Protein AF-A0A7U9SIG5-F1 (afdb_monomer)

Sequence (250 aa):
MNNNRCFRILFFLGILSILLNGCALDKNEKEIYCEDVVGKIAYEEDNIVYIEEVDGYHPYIVLTDQYDGKTLLLRKNILSERRRMNSYSAYYEGCEMDSFLNGDFFECLPEDTQSLIKNTKIQILAEECLQRVDTKVIEIERKVFLLSYRELAFDDNGITGLEGEPLDFFQAPKNRLAIGDLDGKETSWWLRSANSCYASCVCAISYDGSVGSTNSFDFNGVRPAFCVDSMLPIKESIIDGKRVNILTEM

Nearest PDB structures (foldseek):
  6xfq-assembly1_B  TM=7.653E-01  e=1.648E+00  Deinagkistrodon acutus
  3cii-assembly1_G  TM=4.340E-01  e=9.666E-01  Homo sapiens
  4dn8-assembly1_A  TM=3.704E-01  e=2.648E+00  Sus scrofa
  7yw1-assembly1_A  TM=1.360E-01  e=8.165E+00  Trametes pubescens

Foldseek 3Di:
DDDDDDDDDDDDDDDDDDDDDPPPPPPPPPPPQQVFFLQVLQPPPPSWAWFQFLVGTFIWGFQHCVQVNWTKTKGQAFEQDWDFQADWFLQRPPGPVQCCFQPVRLVRGPPQRNVFFDWHKWWAPDLVLALPLAQDIDIDIGRKFFAAPQCLVDDDPSFKHPIDHHTPQNVPLVSLFHAHPPPRAGFKEFGSIAGRNHGAWGWIAHSVSDIDIDGSRDIGTYMMMTTGHRSFHWDWDADPNDTHTYTDHD

Structure (mmCIF, N/CA/C/O backbone):
data_AF-A0A7U9SIG5-F1
#
_entry.id   AF-A0A7U9SIG5-F1
#
loop_
_atom_site.group_PDB
_atom_site.id
_atom_site.type_symbol
_atom_site.label_atom_id
_atom_site.label_alt_id
_atom_site.label_comp_id
_atom_site.label_asym_id
_atom_site.label_entity_id
_atom_site.label_seq_id
_atom_site.pdbx_PDB_ins_code
_atom_site.Cartn_x
_atom_site.Cartn_y
_atom_site.Cartn_z
_atom_site.occupancy
_atom_site.B_iso_or_equiv
_atom_site.auth_seq_id
_atom_site.auth_comp_id
_atom_site.auth_asym_id
_atom_site.auth_atom_id
_atom_site.pdbx_PDB_model_num
ATOM 1 N N . MET A 1 1 ? 52.841 14.986 76.942 1.00 35.03 1 MET A N 1
ATOM 2 C CA . MET A 1 1 ? 53.425 15.041 75.587 1.00 35.03 1 MET A CA 1
ATOM 3 C C . MET A 1 1 ? 52.402 14.508 74.607 1.00 35.03 1 MET A C 1
ATOM 5 O O . MET A 1 1 ? 51.984 13.378 74.791 1.00 35.03 1 MET A O 1
ATOM 9 N N . ASN A 1 2 ? 52.059 15.344 73.621 1.00 33.44 2 ASN A N 1
ATOM 10 C CA . ASN A 1 2 ? 51.320 15.077 72.381 1.00 33.44 2 ASN A CA 1
ATOM 11 C C . ASN A 1 2 ? 49.901 14.492 72.481 1.00 33.44 2 ASN A C 1
ATOM 13 O O . ASN A 1 2 ? 49.680 13.471 73.104 1.00 33.44 2 ASN A O 1
ATOM 17 N N . ASN A 1 3 ? 48.900 14.999 71.773 1.00 36.28 3 ASN A N 1
ATOM 18 C CA . ASN A 1 3 ? 48.703 16.256 71.055 1.00 36.28 3 ASN A CA 1
ATOM 19 C C . ASN A 1 3 ? 47.216 16.243 70.661 1.00 36.28 3 ASN A C 1
ATOM 21 O O . ASN A 1 3 ? 46.744 15.223 70.177 1.00 36.28 3 ASN A O 1
ATOM 25 N N . ASN A 1 4 ? 46.534 17.372 70.862 1.00 35.75 4 ASN A N 1
ATOM 26 C CA . ASN A 1 4 ? 45.674 18.065 69.892 1.00 35.75 4 ASN A CA 1
ATOM 27 C C . ASN A 1 4 ? 44.743 17.178 69.029 1.00 35.75 4 ASN A C 1
ATOM 29 O O . ASN A 1 4 ? 45.204 16.382 68.224 1.00 35.75 4 ASN A O 1
ATOM 33 N N . ARG A 1 5 ? 43.426 17.382 68.987 1.00 38.75 5 ARG A N 1
ATOM 34 C CA . ARG A 1 5 ? 42.695 18.648 68.774 1.00 38.75 5 ARG A CA 1
ATOM 35 C C . ARG A 1 5 ? 41.257 18.444 69.296 1.00 38.75 5 ARG A C 1
ATOM 37 O O . ARG A 1 5 ? 40.692 17.378 69.099 1.00 38.75 5 ARG A O 1
ATOM 44 N N . CYS A 1 6 ? 40.689 19.347 70.103 1.00 35.84 6 CYS A N 1
ATOM 45 C CA . CYS A 1 6 ? 39.987 20.565 69.649 1.00 35.84 6 CYS A CA 1
ATOM 46 C C . CYS A 1 6 ? 39.055 20.244 68.465 1.00 35.84 6 CYS A C 1
ATOM 48 O O . CYS A 1 6 ? 39.540 19.852 67.417 1.00 35.84 6 CYS A O 1
ATOM 50 N N . PHE A 1 7 ? 37.736 20.3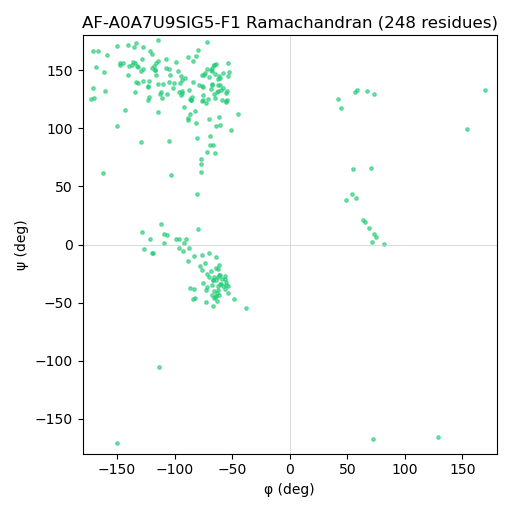97 68.508 1.00 36.41 7 PHE A N 1
ATOM 51 C CA . PHE A 1 7 ? 36.891 21.414 69.137 1.00 36.41 7 PHE A CA 1
ATOM 52 C C . PHE A 1 7 ? 35.452 20.829 69.015 1.00 36.41 7 PHE A C 1
ATOM 54 O O . PHE A 1 7 ? 35.127 20.294 67.962 1.00 36.41 7 PHE A O 1
ATOM 61 N N . ARG A 1 8 ? 34.670 20.688 70.103 1.00 33.22 8 ARG A N 1
ATOM 62 C CA . ARG A 1 8 ? 33.634 21.656 70.558 1.00 33.22 8 ARG A CA 1
ATOM 63 C C . ARG A 1 8 ? 32.451 21.750 69.570 1.00 33.22 8 ARG A C 1
ATOM 65 O O . ARG A 1 8 ? 32.690 21.939 68.394 1.00 33.22 8 ARG A O 1
ATOM 72 N N . ILE A 1 9 ? 31.167 21.694 69.925 1.00 37.81 9 ILE A N 1
ATOM 73 C CA . ILE A 1 9 ? 30.380 22.125 71.103 1.00 37.81 9 ILE A CA 1
ATOM 74 C C . ILE A 1 9 ? 28.967 21.526 70.829 1.00 37.81 9 ILE A C 1
ATOM 76 O O . ILE A 1 9 ? 28.538 21.556 69.681 1.00 37.81 9 ILE A O 1
ATOM 80 N N . LEU A 1 10 ? 28.361 20.727 71.728 1.00 37.12 10 LEU A N 1
ATOM 81 C CA . LEU A 1 10 ? 27.316 21.126 72.708 1.00 37.12 10 LEU A CA 1
ATOM 82 C C . LEU A 1 10 ? 26.088 21.777 71.996 1.00 37.12 10 LEU A C 1
ATOM 84 O O . LEU A 1 10 ? 26.269 22.684 71.207 1.00 37.12 10 LEU A O 1
ATOM 88 N N . PHE A 1 11 ? 24.812 21.448 72.207 1.00 32.66 11 PHE A N 1
ATOM 89 C CA . PHE A 1 11 ? 24.129 20.941 73.388 1.00 32.66 11 PHE A CA 1
ATOM 90 C C . PHE A 1 11 ? 22.687 20.515 73.043 1.00 32.66 11 PHE A C 1
ATOM 92 O O . PHE A 1 11 ? 22.139 20.846 71.998 1.00 32.66 11 PHE A O 1
ATOM 99 N N . PHE A 1 12 ? 22.121 19.790 73.997 1.00 34.50 12 PHE A N 1
ATOM 100 C CA . PHE A 1 12 ? 20.814 19.156 74.117 1.00 34.50 12 PHE A CA 1
ATOM 101 C C . PHE A 1 12 ? 19.532 20.008 73.914 1.00 34.50 12 PHE A C 1
ATOM 103 O O . PHE A 1 12 ? 19.486 21.173 74.288 1.00 34.50 12 PHE A O 1
ATOM 110 N N . LEU A 1 13 ? 18.467 19.266 73.550 1.00 38.12 13 LEU A N 1
ATOM 111 C CA . LEU A 1 13 ? 17.055 19.312 74.004 1.00 38.12 13 LEU A CA 1
ATOM 112 C C . LEU A 1 13 ? 16.118 20.452 73.577 1.00 38.12 13 LEU A C 1
ATOM 114 O O . LEU A 1 13 ? 16.330 21.615 73.891 1.00 38.12 13 LEU A O 1
ATOM 118 N N . GLY A 1 14 ? 14.946 20.047 73.068 1.00 35.16 14 GLY A N 1
ATOM 119 C CA . GLY A 1 14 ? 13.710 20.822 73.201 1.00 35.16 14 GLY A CA 1
ATOM 120 C C . GLY A 1 14 ? 12.691 20.554 72.099 1.00 35.16 14 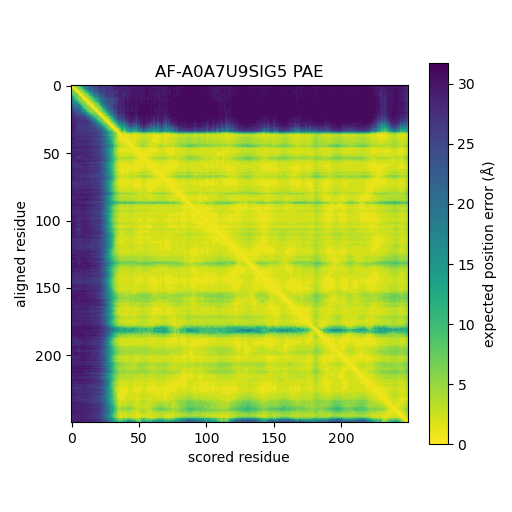GLY A C 1
ATOM 121 O O . GLY A 1 14 ? 12.796 21.102 71.012 1.00 35.16 14 GLY A O 1
ATOM 122 N N . ILE A 1 15 ? 11.697 19.719 72.390 1.00 46.28 15 ILE A N 1
ATOM 123 C CA . ILE A 1 15 ? 10.518 19.453 71.555 1.00 46.28 15 ILE A CA 1
ATOM 124 C C . ILE A 1 15 ? 9.728 20.752 71.331 1.00 46.28 15 ILE A C 1
ATOM 126 O O . ILE A 1 15 ? 9.386 21.418 72.306 1.00 46.28 15 ILE A O 1
ATOM 130 N N . LEU A 1 16 ? 9.338 21.050 70.087 1.00 35.62 16 LEU A N 1
ATOM 131 C CA . LEU A 1 16 ? 8.118 21.817 69.819 1.00 35.62 16 LEU A CA 1
ATOM 132 C C . LEU A 1 16 ? 7.506 21.409 68.471 1.00 35.62 16 LEU A C 1
ATOM 134 O O . LEU A 1 16 ? 7.966 21.784 67.398 1.00 35.62 16 LEU A O 1
ATOM 138 N N . SER A 1 17 ? 6.463 20.594 68.549 1.00 47.34 17 SER A N 1
ATOM 139 C CA . SER A 1 17 ? 5.577 20.222 67.453 1.00 47.34 17 SER A CA 1
ATOM 140 C C . SER A 1 17 ? 4.513 21.298 67.247 1.00 47.34 17 SER A C 1
ATOM 142 O O . SER A 1 17 ? 3.664 21.441 68.123 1.00 47.34 17 SER A O 1
ATOM 144 N N . ILE A 1 18 ? 4.501 21.988 66.100 1.00 45.12 18 ILE A N 1
ATOM 145 C CA . ILE A 1 18 ? 3.298 22.645 65.557 1.00 45.12 18 ILE A CA 1
ATOM 146 C C . ILE A 1 18 ? 3.312 22.510 64.025 1.00 45.12 18 ILE A C 1
ATOM 148 O O . ILE A 1 18 ? 4.204 23.004 63.342 1.00 45.12 18 ILE A O 1
ATOM 152 N N . LEU A 1 19 ? 2.312 21.784 63.522 1.00 41.88 19 LEU A N 1
ATOM 153 C CA . LEU A 1 19 ? 1.915 21.653 62.120 1.00 41.88 19 LEU A CA 1
ATOM 154 C C . LEU A 1 19 ? 1.499 23.017 61.547 1.00 41.88 19 LEU A C 1
ATOM 156 O O . LEU A 1 19 ? 0.840 23.768 62.260 1.00 41.88 19 LEU A O 1
ATOM 160 N N . LEU A 1 20 ? 1.781 23.284 60.264 1.00 37.59 20 LEU A N 1
ATOM 161 C CA . LEU A 1 20 ? 0.777 23.653 59.246 1.00 37.59 20 LEU A CA 1
ATOM 162 C C . LEU A 1 20 ? 1.422 24.153 57.939 1.00 37.59 20 LEU A C 1
ATOM 164 O O . LEU A 1 20 ? 2.261 25.048 57.930 1.00 37.59 20 LEU A O 1
ATOM 168 N N . ASN A 1 21 ? 0.900 23.596 56.843 1.00 41.53 21 ASN A N 1
ATOM 169 C CA . ASN A 1 21 ? 0.873 24.121 55.477 1.00 41.53 21 ASN A CA 1
ATOM 170 C C . ASN A 1 21 ? 2.187 24.174 54.693 1.00 41.53 21 ASN A C 1
ATOM 172 O O . ASN A 1 21 ? 2.622 25.220 54.217 1.00 41.53 21 ASN A O 1
ATOM 176 N N . GLY A 1 22 ? 2.720 22.987 54.400 1.00 37.12 22 GLY A N 1
ATOM 177 C CA . GLY A 1 22 ? 3.345 22.778 53.101 1.00 37.12 22 GLY A CA 1
ATOM 178 C C . GLY A 1 22 ? 2.261 22.781 52.023 1.00 37.12 22 GLY A C 1
ATOM 179 O O . GLY A 1 22 ? 1.671 21.741 51.747 1.00 37.12 22 GLY A O 1
ATOM 180 N N . CYS A 1 23 ? 1.997 23.938 51.411 1.00 38.56 23 CYS A N 1
ATOM 181 C CA . CYS A 1 23 ? 1.457 23.978 50.054 1.00 38.56 23 CYS A CA 1
ATOM 182 C C . CYS A 1 23 ? 2.532 23.402 49.125 1.00 38.56 23 CYS A C 1
ATOM 184 O O . CYS A 1 23 ? 3.294 24.137 48.499 1.00 38.56 23 CYS A O 1
ATOM 186 N N . ALA A 1 24 ? 2.640 22.076 49.088 1.00 39.50 24 ALA A N 1
ATOM 187 C CA . ALA A 1 24 ? 3.268 21.404 47.973 1.00 39.50 24 ALA A CA 1
ATOM 188 C C . ALA A 1 24 ? 2.307 21.580 46.798 1.00 39.50 24 ALA A C 1
ATOM 190 O O . ALA A 1 24 ? 1.204 21.038 46.798 1.00 39.50 24 ALA A O 1
ATOM 191 N N . LEU A 1 25 ? 2.702 22.429 45.852 1.00 38.66 25 LEU A N 1
ATOM 192 C CA . LEU A 1 25 ? 2.152 22.456 44.506 1.00 38.66 25 LEU A CA 1
ATOM 193 C C . LEU A 1 25 ? 2.215 21.030 43.958 1.00 38.66 25 LEU A C 1
ATOM 195 O O . LEU A 1 25 ? 3.270 20.582 43.514 1.00 38.66 25 LEU A O 1
ATOM 199 N N . ASP A 1 26 ? 1.091 20.324 44.023 1.00 40.47 26 ASP A N 1
ATOM 200 C CA . ASP A 1 26 ? 0.889 19.072 43.314 1.00 40.47 26 ASP A CA 1
ATOM 201 C C . ASP A 1 26 ? 0.740 19.416 41.829 1.00 40.47 26 ASP A C 1
ATOM 203 O O . ASP A 1 26 ? -0.357 19.555 41.292 1.00 40.47 26 ASP A O 1
ATOM 207 N N . LYS A 1 27 ? 1.875 19.648 41.164 1.00 43.16 27 LYS A N 1
ATOM 208 C CA . LYS A 1 27 ? 1.958 19.545 39.709 1.00 43.16 27 LYS A CA 1
ATOM 209 C C . LYS A 1 27 ? 2.009 18.062 39.356 1.00 43.16 27 LYS A C 1
ATOM 211 O O . LYS A 1 27 ? 3.026 17.556 38.897 1.00 43.16 27 LYS A O 1
ATOM 216 N N . ASN A 1 28 ? 0.894 17.377 39.577 1.00 38.94 28 ASN A N 1
ATOM 217 C CA . ASN A 1 28 ? 0.570 16.168 38.839 1.00 38.94 28 ASN A CA 1
ATOM 218 C C . ASN A 1 28 ? 0.072 16.608 37.454 1.00 38.94 28 ASN A C 1
ATOM 220 O O . ASN A 1 28 ? -1.118 16.546 37.151 1.00 38.94 28 ASN A O 1
ATOM 224 N N . GLU A 1 29 ? 0.992 17.063 36.600 1.00 45.22 29 GLU A N 1
ATOM 225 C CA . GLU A 1 29 ? 0.826 16.811 35.169 1.00 45.22 29 GLU A CA 1
ATOM 226 C C . GLU A 1 29 ? 0.980 15.298 35.017 1.00 45.22 29 GLU A C 1
ATOM 228 O O . GLU A 1 29 ? 2.074 14.775 34.826 1.00 45.22 29 GLU A O 1
ATOM 233 N N . LYS A 1 30 ? -0.123 14.566 35.210 1.00 40.91 30 LYS A N 1
ATOM 234 C CA . LYS A 1 30 ? -0.221 13.226 34.649 1.00 40.91 30 LYS A CA 1
ATOM 235 C C . LYS A 1 30 ? -0.091 13.429 33.147 1.00 40.91 30 LYS A C 1
ATOM 237 O O . LYS A 1 30 ? -1.044 13.889 32.523 1.00 40.91 30 LYS A O 1
ATOM 242 N N . GLU A 1 31 ? 1.079 13.124 32.591 1.00 45.78 31 GLU A N 1
ATOM 243 C CA . GLU A 1 31 ? 1.172 12.735 31.189 1.00 45.78 31 GLU A CA 1
ATOM 244 C C . GLU A 1 31 ? 0.036 11.737 30.963 1.00 45.78 31 GLU A C 1
ATOM 246 O O . GLU A 1 31 ? -0.004 10.672 31.588 1.00 45.78 31 GLU A O 1
ATOM 251 N N . ILE A 1 32 ? -0.957 12.131 30.168 1.00 48.66 32 ILE A N 1
ATOM 252 C CA . ILE A 1 32 ? -2.008 11.225 29.730 1.00 48.66 32 ILE A CA 1
ATOM 253 C C . ILE A 1 32 ? -1.303 10.269 28.775 1.00 48.66 32 ILE A C 1
ATOM 255 O O . ILE A 1 32 ? -1.236 10.503 27.574 1.00 48.66 32 ILE A O 1
ATOM 259 N N . TYR A 1 33 ? -0.709 9.209 29.318 1.00 51.75 33 TYR A N 1
ATOM 260 C CA . TYR A 1 33 ? -0.420 8.030 28.525 1.00 51.75 33 TYR A CA 1
ATOM 261 C C . TYR A 1 33 ? -1.778 7.489 28.107 1.00 51.75 33 TYR A C 1
ATOM 263 O O . TYR A 1 33 ? -2.496 6.900 28.915 1.00 51.75 33 TYR A O 1
ATOM 271 N N . CYS A 1 34 ? -2.161 7.746 26.859 1.00 55.66 34 CYS A N 1
ATOM 272 C CA . CYS A 1 34 ? -3.222 6.976 26.247 1.00 55.66 34 CYS A CA 1
ATOM 273 C C . CYS A 1 34 ? -2.725 5.523 26.221 1.00 55.66 34 CYS A C 1
ATOM 275 O O . CYS A 1 34 ? -1.720 5.214 25.576 1.00 55.66 34 CYS A O 1
ATOM 277 N N . GLU A 1 35 ? -3.320 4.647 27.037 1.00 68.69 35 GLU A N 1
ATOM 278 C CA . GLU A 1 35 ? -2.927 3.235 27.043 1.00 68.69 35 GLU A CA 1
ATOM 279 C C . GLU A 1 35 ? -3.278 2.570 25.710 1.00 68.69 35 GLU A C 1
ATOM 281 O O . GLU A 1 35 ? -2.522 1.705 25.268 1.00 68.69 35 GLU A O 1
ATOM 286 N N . ASP A 1 36 ? -4.303 3.069 25.024 1.00 88.44 36 ASP A N 1
ATOM 287 C CA . ASP A 1 36 ? -4.821 2.519 23.780 1.00 88.44 36 ASP A CA 1
ATOM 288 C C . ASP A 1 36 ? -4.380 3.395 22.601 1.00 88.44 36 ASP A C 1
ATOM 290 O O . ASP A 1 36 ? -5.057 4.345 22.209 1.00 88.44 36 ASP A O 1
ATOM 294 N N . VAL A 1 37 ? -3.209 3.087 22.039 1.00 95.19 37 VAL A N 1
ATOM 295 C CA . VAL A 1 37 ? -2.657 3.764 20.853 1.00 95.19 37 VAL A CA 1
ATOM 296 C C . VAL A 1 37 ? -2.449 2.781 19.712 1.00 95.19 37 VAL A C 1
ATOM 298 O O . VAL A 1 37 ? -2.181 1.598 19.939 1.00 95.19 37 VAL A O 1
ATOM 301 N N . VAL A 1 38 ? -2.528 3.277 18.477 1.00 96.81 38 VAL A N 1
ATOM 302 C CA . VAL A 1 38 ? -2.514 2.450 17.262 1.00 96.81 38 VAL A CA 1
ATOM 303 C C . VAL A 1 38 ? -1.267 1.569 17.139 1.00 96.81 38 VAL A C 1
ATOM 305 O O . VAL A 1 38 ? -1.376 0.426 16.704 1.00 96.81 38 VAL A O 1
ATOM 308 N N . GLY A 1 39 ? -0.093 2.038 17.574 1.00 96.44 39 GLY A N 1
ATOM 309 C CA . GLY A 1 39 ? 1.139 1.254 17.460 1.00 96.44 39 GLY A CA 1
ATOM 310 C C . GLY A 1 39 ? 1.121 -0.041 18.279 1.00 96.44 39 GLY A C 1
ATOM 311 O O . GLY A 1 39 ? 1.706 -1.042 17.872 1.00 96.44 39 GLY A O 1
ATOM 312 N N . LYS A 1 40 ? 0.399 -0.070 19.407 1.00 95.12 40 LYS A N 1
ATOM 313 C CA . LYS A 1 40 ? 0.388 -1.237 20.304 1.00 95.12 40 LYS A CA 1
ATOM 314 C C . LYS A 1 40 ? -0.335 -2.443 19.718 1.00 95.12 40 LYS A C 1
ATOM 316 O O . LYS A 1 40 ? 0.036 -3.567 20.040 1.00 95.12 40 LYS A O 1
ATOM 321 N N . ILE A 1 41 ? -1.311 -2.220 18.838 1.00 95.69 41 ILE A N 1
ATOM 322 C CA . ILE A 1 41 ? -2.133 -3.305 18.293 1.00 95.69 41 ILE A CA 1
ATOM 323 C C . ILE A 1 41 ? -1.528 -3.958 17.042 1.00 95.69 41 ILE A C 1
ATOM 325 O O . ILE A 1 41 ? -2.086 -4.926 16.538 1.00 95.69 41 ILE A O 1
ATOM 329 N N . ALA A 1 42 ? -0.386 -3.474 16.533 1.00 95.94 42 ALA A N 1
ATOM 330 C CA . ALA A 1 42 ? 0.212 -3.945 15.277 1.00 95.94 42 ALA A CA 1
ATOM 331 C C . ALA A 1 42 ? 0.472 -5.464 15.227 1.00 95.94 42 ALA A C 1
ATOM 333 O O . ALA A 1 42 ? 0.375 -6.084 14.169 1.00 95.94 42 ALA A O 1
ATOM 334 N N . TYR A 1 43 ? 0.784 -6.061 16.379 1.00 94.31 43 TYR A N 1
ATOM 335 C CA . TYR A 1 43 ? 1.147 -7.476 16.509 1.00 94.31 43 TYR A CA 1
ATOM 336 C C . TYR A 1 43 ? 0.064 -8.316 17.199 1.00 94.31 43 TYR A C 1
ATOM 338 O O . TYR A 1 43 ? 0.306 -9.473 17.551 1.00 94.31 43 TYR A O 1
ATOM 346 N N . GLU A 1 44 ? -1.116 -7.738 17.423 1.00 94.19 44 GLU A N 1
ATOM 347 C CA . GLU A 1 44 ? -2.263 -8.445 17.983 1.00 94.19 44 GLU A CA 1
ATOM 348 C C . GLU A 1 44 ? -3.010 -9.244 16.905 1.00 94.19 44 GLU A C 1
ATOM 350 O O . GLU A 1 44 ? -2.854 -9.020 15.705 1.00 94.19 44 GLU A O 1
ATOM 355 N N . GLU A 1 45 ? -3.838 -10.205 17.324 1.00 89.44 45 GLU A N 1
ATOM 356 C CA . GLU A 1 45 ? -4.663 -10.981 16.388 1.00 89.44 45 GLU A CA 1
ATOM 357 C C . GLU A 1 45 ? -5.752 -10.114 15.730 1.00 89.44 45 GLU A C 1
ATOM 359 O O . GLU A 1 45 ? -6.064 -10.307 14.554 1.00 89.44 45 GLU A O 1
ATOM 364 N N . ASP A 1 46 ? -6.295 -9.141 16.471 1.00 90.56 46 ASP A N 1
ATOM 365 C CA . ASP A 1 46 ? -7.274 -8.163 15.984 1.00 90.56 46 ASP A CA 1
ATOM 366 C C . ASP A 1 46 ? -6.617 -6.795 15.735 1.00 90.56 46 ASP A C 1
ATOM 368 O O . ASP A 1 46 ? -6.955 -5.777 16.334 1.00 90.56 46 ASP A O 1
ATOM 372 N N . ASN A 1 47 ? -5.633 -6.777 14.836 1.00 96.50 47 ASN A N 1
ATOM 373 C CA . ASN A 1 47 ? -4.853 -5.591 14.480 1.00 96.50 47 ASN A CA 1
ATOM 374 C C . ASN A 1 47 ? -5.569 -4.670 13.472 1.00 96.50 47 ASN A C 1
ATOM 376 O O . ASN A 1 47 ? -4.965 -4.212 12.499 1.00 96.50 47 ASN A O 1
ATOM 380 N N . ILE A 1 48 ? -6.869 -4.418 13.658 1.00 97.69 48 ILE A N 1
ATOM 381 C CA . ILE A 1 48 ? -7.687 -3.623 12.732 1.00 97.69 48 ILE A CA 1
ATOM 382 C C . ILE A 1 48 ? -8.118 -2.296 13.364 1.00 97.69 48 ILE A C 1
ATOM 384 O O . ILE A 1 48 ? -8.705 -2.262 14.445 1.00 97.69 48 ILE A O 1
ATOM 388 N N . VAL A 1 49 ? -7.926 -1.207 12.620 1.00 97.75 49 VAL A N 1
ATOM 389 C CA . VAL A 1 49 ? -8.585 0.087 12.863 1.00 97.75 49 VAL A CA 1
ATOM 390 C C . VAL A 1 49 ? -9.481 0.450 11.691 1.00 97.75 49 VAL A C 1
ATOM 392 O O . VAL A 1 49 ? -9.278 -0.021 10.575 1.00 97.75 49 VAL A O 1
ATOM 395 N N . TYR A 1 50 ? -10.476 1.289 11.931 1.00 97.50 50 TYR A N 1
ATOM 396 C CA . TYR A 1 50 ? -11.350 1.829 10.904 1.00 97.50 50 TYR A CA 1
ATOM 397 C C . TYR A 1 50 ? -10.993 3.290 10.664 1.00 97.50 50 TYR A C 1
ATOM 399 O O . TYR A 1 50 ? -10.892 4.078 11.606 1.00 97.50 50 TYR A O 1
ATOM 407 N N . ILE A 1 51 ? -10.796 3.629 9.395 1.00 96.88 51 ILE A N 1
ATOM 408 C CA . ILE A 1 51 ? -10.445 4.970 8.930 1.00 96.88 51 ILE A CA 1
ATOM 409 C C . ILE A 1 51 ? -11.603 5.498 8.098 1.00 96.88 51 ILE A C 1
ATOM 411 O O . ILE A 1 51 ? -12.191 4.750 7.317 1.00 96.88 51 ILE A O 1
ATOM 415 N N . GLU A 1 52 ? -11.941 6.768 8.286 1.00 95.69 52 GLU A N 1
ATOM 416 C CA . GLU A 1 52 ? -12.993 7.421 7.520 1.00 95.69 52 GLU A CA 1
ATOM 417 C C . GLU A 1 52 ? -12.488 7.760 6.109 1.00 95.69 52 GLU A C 1
ATOM 419 O O . GLU A 1 52 ? -11.481 8.443 5.935 1.00 95.69 52 GLU A O 1
ATOM 424 N N . GLU A 1 53 ? -13.188 7.266 5.093 1.00 95.38 53 GLU A N 1
ATOM 425 C CA . GLU A 1 53 ? -13.049 7.648 3.687 1.00 95.38 53 GLU A CA 1
ATOM 426 C C . GLU A 1 53 ? -14.347 8.338 3.230 1.00 95.38 53 GLU A C 1
ATOM 428 O O . GLU A 1 53 ? -15.331 8.418 3.969 1.00 95.38 53 GLU A O 1
ATOM 433 N N . VAL A 1 54 ? -14.374 8.836 1.991 1.00 91.81 54 VAL A N 1
ATOM 434 C CA . VAL A 1 54 ? -15.505 9.607 1.438 1.00 91.81 54 VAL A CA 1
ATOM 435 C C . VAL A 1 54 ? -16.857 8.879 1.496 1.00 91.81 54 VAL A C 1
ATOM 437 O O . VAL A 1 54 ? -17.906 9.516 1.589 1.00 91.81 54 VAL A O 1
ATOM 440 N N . ASP A 1 55 ? -16.848 7.549 1.428 1.00 91.75 55 ASP A N 1
ATOM 441 C CA . ASP A 1 55 ? -18.028 6.684 1.409 1.00 91.75 55 ASP A CA 1
ATOM 442 C C . ASP A 1 55 ? -18.259 5.933 2.733 1.00 91.75 55 ASP A C 1
ATOM 444 O O . ASP A 1 55 ? -19.164 5.100 2.815 1.00 91.75 55 ASP A O 1
ATOM 448 N N . GLY A 1 56 ? -17.502 6.263 3.784 1.00 93.44 56 GLY A N 1
ATOM 449 C CA . GLY A 1 56 ? -17.683 5.734 5.132 1.00 93.44 56 GLY A CA 1
ATOM 450 C C . GLY A 1 56 ? -16.403 5.176 5.744 1.00 93.44 56 GLY A C 1
ATOM 451 O O . GLY A 1 56 ? -15.295 5.429 5.285 1.00 93.44 56 GLY A O 1
ATOM 452 N N . TYR A 1 57 ? -16.557 4.418 6.827 1.00 95.50 57 TYR A N 1
ATOM 453 C CA . TYR A 1 57 ? -15.427 3.849 7.553 1.00 95.50 57 TYR A CA 1
ATOM 454 C C . TYR A 1 57 ? -14.989 2.513 6.959 1.00 95.50 57 TYR A C 1
ATOM 456 O O . TYR A 1 57 ? -15.773 1.563 6.908 1.00 95.50 57 TYR A O 1
ATOM 464 N N . HIS A 1 58 ? -13.707 2.410 6.617 1.00 96.00 58 HIS A N 1
ATOM 465 C CA . HIS A 1 58 ? -13.116 1.201 6.047 1.00 96.00 58 HIS A CA 1
ATOM 466 C C . HIS A 1 58 ? -12.054 0.600 6.960 1.00 96.00 58 HIS A C 1
ATOM 468 O O . HIS A 1 58 ? -11.342 1.336 7.642 1.00 96.00 58 HIS A O 1
ATOM 474 N N . PRO A 1 59 ? -11.919 -0.737 6.989 1.00 97.19 59 PRO A N 1
ATOM 475 C CA . PRO A 1 59 ? -10.928 -1.405 7.817 1.00 97.19 59 PRO A CA 1
ATOM 476 C C . PRO A 1 59 ? -9.514 -1.283 7.236 1.00 97.19 59 PRO A C 1
ATOM 478 O O . PRO A 1 59 ? -9.277 -1.552 6.057 1.00 97.19 59 PRO A O 1
ATOM 481 N N . TYR A 1 60 ? -8.558 -0.987 8.107 1.00 98.56 60 TYR A N 1
ATOM 482 C CA . TYR A 1 60 ? -7.123 -0.937 7.857 1.00 98.56 60 TYR A CA 1
ATOM 483 C C . TYR A 1 60 ? -6.405 -1.882 8.816 1.00 98.56 60 TYR A C 1
ATOM 485 O O . TYR A 1 60 ? -6.708 -1.935 10.005 1.00 98.56 60 TYR A O 1
ATOM 493 N N . ILE A 1 61 ? -5.455 -2.637 8.278 1.00 98.69 61 ILE A N 1
ATOM 494 C CA . ILE A 1 61 ? -4.584 -3.535 9.029 1.00 98.69 61 ILE A CA 1
ATOM 495 C C . ILE A 1 61 ? -3.411 -2.717 9.559 1.00 98.69 61 ILE A C 1
ATOM 497 O O . ILE A 1 61 ? -2.722 -2.061 8.776 1.00 98.69 61 ILE A O 1
ATOM 501 N N . VAL A 1 62 ? -3.167 -2.792 10.863 1.00 98.62 62 VAL A N 1
ATOM 502 C CA . VAL A 1 62 ? -1.974 -2.244 11.507 1.00 98.62 62 VAL A CA 1
ATOM 503 C C . VAL A 1 62 ? -0.835 -3.246 11.336 1.00 98.62 62 VAL A C 1
ATOM 505 O O . VAL A 1 62 ? -0.830 -4.299 11.964 1.00 98.62 62 VAL A O 1
ATOM 508 N N . LEU A 1 63 ? 0.103 -2.961 10.431 1.00 98.56 63 LEU A N 1
ATOM 509 C CA . LEU A 1 63 ? 1.118 -3.933 10.004 1.00 98.56 63 LEU A CA 1
ATOM 510 C C . LEU A 1 63 ? 2.359 -3.956 10.900 1.00 98.56 63 LEU A C 1
ATOM 512 O O . LEU A 1 63 ? 2.957 -5.011 11.091 1.00 98.56 63 LEU A O 1
ATOM 516 N N . THR A 1 64 ? 2.785 -2.792 11.385 1.00 98.44 64 THR A N 1
ATOM 517 C CA . THR A 1 64 ? 3.950 -2.615 12.263 1.00 98.44 64 THR A CA 1
ATOM 518 C C . THR A 1 64 ? 3.936 -1.198 12.831 1.00 98.44 64 THR A C 1
ATOM 520 O O . THR A 1 64 ? 3.430 -0.285 12.181 1.00 98.44 64 THR A O 1
ATOM 523 N N . ASP A 1 65 ? 4.520 -1.004 14.009 1.00 97.56 65 ASP A N 1
ATOM 524 C CA . ASP A 1 65 ? 4.792 0.297 14.633 1.00 97.56 65 ASP A CA 1
ATOM 525 C C . ASP A 1 65 ? 6.244 0.782 14.430 1.00 97.56 65 ASP A C 1
ATOM 527 O O . ASP A 1 65 ? 6.638 1.813 14.977 1.00 97.56 65 ASP A O 1
ATOM 531 N N . GLN A 1 66 ? 7.039 0.041 13.646 1.00 96.25 66 GLN A N 1
ATOM 532 C CA . GLN A 1 66 ? 8.469 0.285 13.415 1.00 96.25 66 GLN A CA 1
ATOM 533 C C . GLN A 1 66 ? 8.790 0.736 11.980 1.00 96.25 66 GLN A C 1
ATOM 535 O O . GLN A 1 66 ? 9.948 0.690 11.558 1.00 96.25 66 GLN A O 1
ATOM 540 N N . TYR A 1 67 ? 7.802 1.198 11.207 1.00 97.31 67 TYR A N 1
ATOM 541 C CA . TYR A 1 67 ? 8.035 1.645 9.833 1.00 97.31 67 TYR A CA 1
ATOM 542 C C . TYR A 1 67 ? 8.587 3.074 9.824 1.00 97.31 67 TYR A C 1
ATOM 544 O O . TYR A 1 67 ? 7.832 4.045 9.860 1.00 97.31 67 TYR A O 1
ATOM 552 N N . ASP A 1 68 ? 9.917 3.212 9.842 1.00 91.06 68 ASP A N 1
ATOM 553 C CA . ASP A 1 68 ? 10.599 4.509 10.005 1.00 91.06 68 ASP A CA 1
ATOM 554 C C . ASP A 1 68 ? 10.114 5.257 11.271 1.00 91.06 68 ASP A C 1
ATOM 556 O O . ASP A 1 68 ? 9.786 6.450 11.252 1.00 91.06 68 ASP A O 1
ATOM 560 N N . GLY A 1 69 ? 9.984 4.497 12.368 1.00 92.69 69 GLY A N 1
ATOM 561 C CA . GLY A 1 69 ? 9.489 4.970 13.666 1.00 92.69 69 GLY A CA 1
ATOM 562 C C . GLY A 1 69 ? 8.000 5.334 13.699 1.00 92.69 69 GLY A C 1
ATOM 563 O O . GLY A 1 69 ? 7.573 6.024 14.623 1.00 92.69 69 GLY A O 1
ATOM 564 N N . LYS A 1 70 ? 7.224 4.926 12.687 1.00 97.62 70 LYS A N 1
ATOM 565 C CA . LYS A 1 70 ? 5.788 5.201 12.547 1.00 97.62 70 LYS A CA 1
ATOM 566 C C . LYS A 1 70 ? 4.995 3.903 12.457 1.00 97.62 70 LYS A C 1
ATOM 568 O O . LYS A 1 70 ? 5.543 2.832 12.191 1.00 97.62 70 LYS A O 1
ATOM 573 N N . THR A 1 71 ? 3.680 4.029 12.602 1.00 98.56 71 THR A N 1
ATOM 574 C CA . THR A 1 71 ? 2.763 2.906 12.424 1.00 98.56 71 THR A CA 1
ATOM 575 C C . THR A 1 71 ? 2.270 2.826 10.989 1.00 98.56 71 THR A C 1
ATOM 577 O O . THR A 1 71 ? 1.626 3.758 10.511 1.00 98.56 71 THR A O 1
ATOM 580 N N . LEU A 1 72 ? 2.570 1.714 10.313 1.00 98.88 72 LEU A N 1
ATOM 581 C CA . LEU A 1 72 ? 2.147 1.431 8.944 1.00 98.88 72 LEU A CA 1
ATOM 582 C C . LEU A 1 72 ? 0.755 0.801 8.930 1.00 98.88 72 LEU A C 1
ATOM 584 O O . LEU A 1 72 ? 0.533 -0.264 9.512 1.00 98.88 72 LEU A O 1
ATOM 588 N N . LEU A 1 73 ? -0.150 1.429 8.189 1.00 98.88 73 LEU A N 1
ATOM 589 C CA . LEU A 1 73 ? -1.502 0.957 7.943 1.00 98.88 73 LEU A CA 1
ATOM 590 C C . LEU A 1 73 ? -1.642 0.517 6.487 1.00 98.88 73 LEU A C 1
ATOM 592 O O . LEU A 1 73 ? -1.172 1.196 5.576 1.00 98.88 73 LEU A O 1
ATOM 596 N N . LEU A 1 74 ? -2.331 -0.600 6.264 1.00 98.88 74 LEU A N 1
ATOM 597 C CA . LEU A 1 74 ? -2.713 -1.079 4.936 1.00 98.88 74 LEU A CA 1
ATOM 598 C C . LEU A 1 74 ? -4.220 -1.225 4.863 1.00 98.88 74 LEU A C 1
ATOM 600 O O . LEU A 1 74 ? -4.812 -1.958 5.658 1.00 98.88 74 LEU A O 1
ATOM 604 N N . ARG A 1 75 ? -4.839 -0.607 3.860 1.00 98.19 75 ARG A N 1
ATOM 605 C CA . ARG A 1 75 ? -6.267 -0.779 3.615 1.00 98.19 75 ARG A CA 1
ATOM 606 C C . ARG A 1 75 ? -6.590 -2.262 3.454 1.00 98.19 75 ARG A C 1
ATOM 608 O O . ARG A 1 75 ? -5.990 -2.951 2.625 1.00 98.19 75 ARG A O 1
ATOM 615 N N . LYS A 1 76 ? -7.503 -2.798 4.265 1.00 97.06 76 LYS A N 1
ATOM 616 C CA . LYS A 1 76 ? -7.747 -4.247 4.323 1.00 97.06 76 LYS A CA 1
ATOM 617 C C . LYS A 1 76 ? -8.306 -4.764 3.003 1.00 97.06 76 LYS A C 1
ATOM 619 O O . LYS A 1 76 ? -7.803 -5.774 2.508 1.00 97.06 76 LYS A O 1
ATOM 624 N N . ASN A 1 77 ? -9.277 -4.052 2.441 1.00 96.62 77 ASN A N 1
ATOM 625 C CA . ASN A 1 77 ? -9.914 -4.396 1.177 1.00 96.62 77 ASN A CA 1
ATOM 626 C C . ASN A 1 77 ? -9.327 -3.583 0.016 1.00 96.62 77 ASN A C 1
ATOM 628 O O . ASN A 1 77 ? -8.773 -2.496 0.205 1.00 96.62 77 ASN A O 1
ATOM 632 N N . ILE A 1 78 ? -9.474 -4.116 -1.193 1.00 96.75 78 ILE A N 1
ATOM 633 C CA . ILE A 1 78 ? -9.087 -3.454 -2.439 1.00 96.75 78 ILE A CA 1
ATOM 634 C C . ILE A 1 78 ? -10.155 -2.424 -2.814 1.00 96.75 78 ILE A C 1
ATOM 636 O O . ILE A 1 78 ? -11.347 -2.735 -2.754 1.00 96.75 78 ILE A O 1
ATOM 640 N N . LEU A 1 79 ? -9.709 -1.237 -3.245 1.00 96.06 79 LEU A N 1
ATOM 641 C CA . LEU A 1 79 ? -10.593 -0.168 -3.713 1.00 96.06 79 LEU A CA 1
ATOM 642 C C . LEU A 1 79 ? -11.550 -0.664 -4.804 1.00 96.06 79 LEU A C 1
ATOM 644 O O . LEU A 1 79 ? -11.212 -1.519 -5.626 1.00 96.06 79 LEU A O 1
ATOM 648 N N . SER A 1 80 ? -12.743 -0.076 -4.837 1.00 92.62 80 SER A N 1
ATOM 649 C CA . SER A 1 80 ? -13.761 -0.365 -5.850 1.00 92.62 80 SER A CA 1
ATOM 650 C C . SER A 1 80 ? -13.275 -0.071 -7.276 1.00 92.62 80 SER A C 1
ATOM 652 O O . SER A 1 80 ? -13.607 -0.791 -8.220 1.00 92.62 80 SER A O 1
ATOM 654 N N . GLU A 1 81 ? -12.444 0.955 -7.440 1.00 91.94 81 GLU A N 1
ATOM 655 C CA . GLU A 1 81 ? -11.849 1.314 -8.718 1.00 91.94 81 GLU A CA 1
ATOM 656 C C . GLU A 1 81 ? -10.561 0.523 -8.988 1.00 91.94 81 GLU A C 1
ATOM 658 O O . GLU A 1 81 ? -9.590 0.571 -8.230 1.00 91.94 81 GLU A O 1
ATOM 663 N N . ARG A 1 82 ? -10.523 -0.167 -10.132 1.00 95.19 82 ARG A N 1
ATOM 664 C CA . ARG A 1 82 ? -9.278 -0.725 -10.671 1.00 95.19 82 ARG A CA 1
ATOM 665 C C . ARG A 1 82 ? -8.549 0.346 -11.459 1.00 95.19 82 ARG A C 1
ATOM 667 O O . ARG A 1 82 ? -9.168 1.062 -12.243 1.00 95.19 82 ARG A O 1
ATOM 674 N N . ARG A 1 83 ? -7.227 0.393 -11.326 1.00 97.62 83 ARG A N 1
ATOM 675 C CA . ARG A 1 83 ? -6.380 1.345 -12.050 1.00 97.62 83 ARG A CA 1
ATOM 676 C C . ARG A 1 83 ? -5.160 0.655 -12.633 1.00 97.62 83 ARG A C 1
ATOM 678 O O . ARG A 1 83 ? -4.734 -0.403 -12.162 1.00 97.62 83 ARG A O 1
ATOM 685 N N . ARG A 1 84 ? -4.611 1.256 -13.680 1.00 98.06 84 ARG A N 1
ATOM 686 C CA . ARG A 1 84 ? -3.311 0.874 -14.232 1.00 98.06 84 ARG A CA 1
ATOM 687 C C . ARG A 1 84 ? -2.180 1.548 -13.468 1.00 98.06 84 ARG A C 1
ATOM 689 O O . ARG A 1 84 ? -2.403 2.580 -12.842 1.00 98.06 84 ARG A O 1
ATOM 696 N N . MET A 1 85 ? -0.978 0.983 -13.538 1.00 98.38 85 MET A N 1
ATOM 697 C CA . MET A 1 85 ? 0.198 1.605 -12.926 1.00 98.38 85 MET A CA 1
ATOM 698 C C . MET A 1 85 ? 0.643 2.834 -13.728 1.00 98.38 85 MET A C 1
ATOM 700 O O . MET A 1 85 ? 0.861 3.906 -13.165 1.00 98.38 85 MET A O 1
ATOM 704 N N . ASN A 1 86 ? 0.779 2.680 -15.051 1.00 98.06 86 ASN A N 1
ATOM 705 C CA . ASN A 1 86 ? 1.231 3.735 -15.959 1.00 98.06 86 ASN A CA 1
ATOM 706 C C . ASN A 1 86 ? 0.965 3.366 -17.432 1.00 98.06 86 ASN A C 1
ATOM 708 O O . ASN A 1 86 ? 0.739 2.207 -17.761 1.00 98.06 86 ASN A O 1
ATOM 712 N N . SER A 1 87 ? 1.066 4.327 -18.350 1.00 95.06 87 SER A N 1
ATOM 713 C CA . SER A 1 87 ? 0.863 4.086 -19.784 1.00 95.06 87 SER A CA 1
ATOM 714 C C . SER A 1 87 ? 1.922 3.166 -20.418 1.00 95.06 87 SER A C 1
ATOM 716 O O . SER A 1 87 ? 1.566 2.267 -21.175 1.00 95.06 87 SER A O 1
ATOM 718 N N . TYR A 1 88 ? 3.218 3.379 -20.150 1.00 90.31 88 TYR A N 1
ATOM 719 C CA . TYR A 1 88 ? 4.292 2.488 -20.627 1.00 90.31 88 TYR A CA 1
ATOM 720 C C . TYR A 1 88 ? 5.608 2.690 -19.854 1.00 90.31 88 TYR A C 1
ATOM 722 O O . TYR A 1 88 ? 6.630 3.093 -20.404 1.00 90.31 88 TYR A O 1
ATOM 730 N N . SER A 1 89 ? 5.574 2.449 -18.548 1.00 97.00 89 SER A N 1
ATOM 731 C CA . SER A 1 89 ? 6.764 2.340 -17.692 1.00 97.00 89 SER A CA 1
ATOM 732 C C . SER A 1 89 ? 6.392 1.615 -16.400 1.00 97.00 89 SER A C 1
ATOM 734 O O . SER A 1 89 ? 5.246 1.709 -15.964 1.00 97.00 89 SER A O 1
ATOM 736 N N . ALA A 1 90 ? 7.321 0.867 -15.818 1.00 97.69 90 ALA A N 1
ATOM 737 C CA . ALA A 1 90 ? 7.190 0.265 -14.496 1.00 97.69 90 ALA A CA 1
ATOM 738 C C . ALA A 1 90 ? 7.762 1.159 -13.385 1.00 97.69 90 ALA A C 1
ATOM 740 O O . ALA A 1 90 ? 7.630 0.819 -12.214 1.00 97.69 90 ALA A O 1
ATOM 741 N N . TYR A 1 91 ? 8.398 2.282 -13.738 1.00 98.44 91 TYR A N 1
ATOM 742 C CA . TYR A 1 91 ? 8.928 3.221 -12.756 1.00 98.44 91 TYR A CA 1
ATOM 743 C C . TYR A 1 91 ? 7.793 3.827 -11.923 1.00 98.44 91 TYR A C 1
ATOM 745 O O . TYR A 1 91 ? 6.784 4.261 -12.481 1.00 98.44 91 TYR A O 1
ATOM 753 N N . TYR A 1 92 ? 7.960 3.823 -10.599 1.00 98.69 92 TYR A N 1
ATOM 754 C CA . TYR A 1 92 ? 6.895 4.162 -9.656 1.00 98.69 92 TYR A CA 1
ATOM 755 C C . TYR A 1 92 ? 6.754 5.670 -9.430 1.00 98.69 92 TYR A C 1
ATOM 757 O O . TYR A 1 92 ? 5.645 6.197 -9.460 1.00 98.69 92 TYR A O 1
ATOM 765 N N . GLU A 1 93 ? 7.857 6.386 -9.208 1.00 98.62 93 GLU A N 1
ATOM 766 C CA . GLU A 1 93 ? 7.791 7.814 -8.898 1.00 98.62 93 GLU A CA 1
ATOM 767 C C . GLU A 1 93 ? 7.233 8.623 -10.078 1.00 98.62 93 GLU A C 1
ATOM 769 O O . GLU A 1 93 ? 7.722 8.547 -11.205 1.00 98.62 93 GLU A O 1
ATOM 774 N N . GLY A 1 94 ? 6.191 9.410 -9.8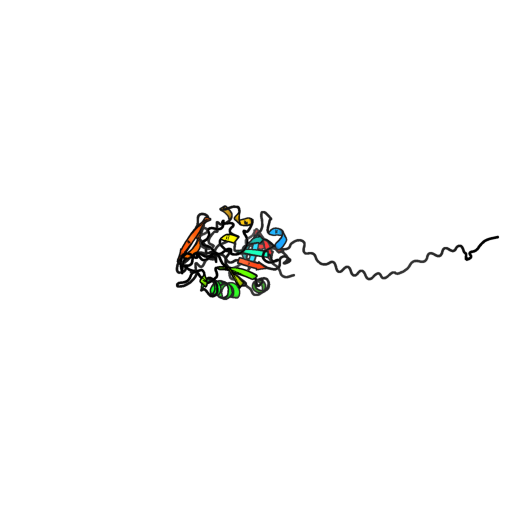03 1.00 98.00 94 GLY A N 1
ATOM 775 C CA . GLY A 1 94 ? 5.530 10.260 -10.789 1.00 98.00 94 GLY A CA 1
ATOM 776 C C . GLY A 1 94 ? 4.667 9.498 -11.797 1.00 98.00 94 GLY A C 1
ATOM 777 O O . GLY A 1 94 ? 4.203 10.097 -12.767 1.00 98.00 94 GLY A O 1
ATOM 778 N N . CYS A 1 95 ? 4.438 8.194 -11.602 1.00 98.50 95 CYS A N 1
ATOM 779 C CA . CYS A 1 95 ? 3.522 7.435 -12.448 1.00 98.50 95 CYS A CA 1
ATOM 780 C C . CYS A 1 95 ? 2.049 7.800 -12.185 1.00 98.50 95 CYS A C 1
ATOM 782 O O . CYS A 1 95 ? 1.715 8.556 -11.267 1.00 98.50 95 CYS A O 1
ATOM 784 N N . GLU A 1 96 ? 1.145 7.245 -12.995 1.00 98.69 96 GLU A N 1
ATOM 785 C CA . GLU A 1 96 ? -0.296 7.490 -12.865 1.00 98.69 96 GLU A CA 1
ATOM 786 C C . GLU A 1 96 ? -0.843 7.001 -11.516 1.00 98.69 96 GLU A C 1
ATOM 788 O O . GLU A 1 96 ? -1.652 7.692 -10.901 1.00 98.69 96 GLU A O 1
ATOM 793 N N . MET A 1 97 ? -0.370 5.853 -11.019 1.00 98.81 97 MET A N 1
ATOM 794 C CA . MET A 1 97 ? -0.753 5.342 -9.698 1.00 98.81 97 MET A CA 1
ATOM 795 C C . MET A 1 97 ? -0.229 6.215 -8.555 1.00 98.81 97 MET A C 1
ATOM 797 O O . MET A 1 97 ? -0.965 6.494 -7.615 1.00 98.81 97 MET A O 1
ATOM 801 N N . ASP A 1 98 ? 1.027 6.659 -8.630 1.00 98.75 98 ASP A N 1
ATOM 802 C CA . ASP A 1 98 ? 1.630 7.534 -7.618 1.00 98.75 98 ASP A CA 1
ATOM 803 C C . ASP A 1 98 ? 0.872 8.869 -7.525 1.00 98.75 98 ASP A C 1
ATOM 805 O O . ASP A 1 98 ? 0.508 9.318 -6.434 1.00 98.75 98 ASP A O 1
ATOM 809 N N . SER A 1 99 ? 0.536 9.438 -8.690 1.00 98.56 99 SER A N 1
ATOM 810 C CA . SER A 1 99 ? -0.281 10.651 -8.810 1.00 98.56 99 SER A CA 1
ATOM 811 C C . SER A 1 99 ? -1.696 10.452 -8.267 1.00 98.56 99 SER A C 1
ATOM 813 O O . SER A 1 99 ? -2.211 11.322 -7.576 1.00 98.56 99 SER A O 1
ATOM 815 N N . PHE A 1 100 ? -2.321 9.303 -8.539 1.00 98.75 100 PHE A N 1
ATOM 816 C CA . PHE A 1 100 ? -3.637 8.965 -7.995 1.00 98.75 100 PHE A CA 1
ATOM 817 C C . PHE A 1 100 ? -3.618 8.862 -6.465 1.00 98.75 100 PHE A C 1
ATOM 819 O O . PHE A 1 100 ? -4.469 9.446 -5.800 1.00 98.75 100 PHE A O 1
ATOM 826 N N . LEU A 1 101 ? -2.652 8.135 -5.897 1.00 98.81 101 LEU A N 1
ATOM 827 C CA . LEU A 1 101 ? -2.591 7.891 -4.455 1.00 98.81 101 LEU A CA 1
ATOM 828 C C . LEU A 1 101 ? -2.337 9.174 -3.658 1.00 98.81 101 LEU A C 1
ATOM 830 O O . LEU A 1 101 ? -2.940 9.355 -2.604 1.00 98.81 101 LEU A O 1
ATOM 834 N N . ASN A 1 102 ? -1.464 10.056 -4.155 1.00 98.62 102 ASN A N 1
ATOM 835 C CA . ASN A 1 102 ? -1.090 11.300 -3.468 1.00 98.62 102 ASN A CA 1
ATOM 836 C C . ASN A 1 102 ? -1.878 12.535 -3.940 1.00 98.62 102 ASN A C 1
ATOM 838 O O . ASN A 1 102 ? -1.678 13.613 -3.386 1.00 98.62 102 ASN A O 1
ATOM 842 N N . GLY A 1 103 ? -2.749 12.376 -4.936 1.00 98.25 103 GLY A N 1
ATOM 843 C CA . GLY A 1 103 ? -3.725 13.363 -5.399 1.00 98.25 103 GLY A CA 1
ATOM 844 C C . GLY A 1 103 ? -5.130 12.859 -5.097 1.00 98.25 103 GLY A C 1
ATOM 845 O O . GLY A 1 103 ? -5.515 12.828 -3.933 1.00 98.25 103 GLY A O 1
ATOM 846 N N . ASP A 1 104 ? -5.854 12.407 -6.127 1.00 97.56 104 ASP A N 1
ATOM 847 C CA . ASP A 1 104 ? -7.258 11.972 -6.062 1.00 97.56 104 ASP A CA 1
ATOM 848 C C . ASP A 1 104 ? -7.630 11.209 -4.776 1.00 97.56 104 ASP A C 1
ATOM 850 O O . ASP A 1 104 ? -8.569 11.599 -4.089 1.00 97.56 104 ASP A O 1
ATOM 854 N N . PHE A 1 105 ? -6.921 10.126 -4.431 1.00 98.12 105 PHE A N 1
ATOM 855 C CA . PHE A 1 105 ? -7.263 9.325 -3.254 1.00 98.12 105 PHE A CA 1
ATOM 856 C C . PHE A 1 105 ? -7.055 10.111 -1.955 1.00 98.12 105 PHE A C 1
ATOM 858 O O . PHE A 1 105 ? -7.976 10.205 -1.150 1.00 98.12 105 PHE A O 1
ATOM 865 N N . PHE A 1 106 ? -5.865 10.688 -1.759 1.00 98.44 106 PHE A N 1
ATOM 866 C CA . PHE A 1 106 ? -5.523 11.419 -0.540 1.00 98.44 106 PHE A CA 1
ATOM 867 C C . PHE A 1 106 ? -6.391 12.672 -0.347 1.00 98.44 106 PHE A C 1
ATOM 869 O O . PHE A 1 106 ? -6.894 12.902 0.749 1.00 98.44 106 PHE A O 1
ATOM 876 N N . GLU A 1 107 ? -6.607 13.452 -1.408 1.00 97.69 107 GLU A N 1
ATOM 877 C CA . GLU A 1 107 ? -7.413 14.678 -1.380 1.00 97.69 107 GLU A CA 1
ATOM 878 C C . GLU A 1 107 ? -8.909 14.399 -1.154 1.00 97.69 107 GLU A C 1
ATOM 880 O O . GLU A 1 107 ? -9.616 15.276 -0.660 1.00 97.69 107 GLU A O 1
ATOM 885 N N . CYS A 1 108 ? -9.395 13.190 -1.471 1.00 96.56 108 CYS A N 1
ATOM 886 C CA . CYS A 1 108 ? -10.778 12.785 -1.192 1.00 96.56 108 CYS A CA 1
ATOM 887 C C . CYS A 1 108 ? -11.002 12.273 0.239 1.00 96.56 108 CYS A C 1
ATOM 889 O O . CYS A 1 108 ? -12.155 12.070 0.625 1.00 96.56 108 CYS A O 1
ATOM 891 N N . LEU A 1 109 ? -9.947 12.040 1.029 1.00 97.56 109 LEU A N 1
ATOM 892 C CA . LEU A 1 109 ? -10.108 11.672 2.436 1.00 97.56 109 LEU A CA 1
ATOM 893 C C . LEU A 1 109 ? -10.685 12.861 3.227 1.00 97.56 109 LEU A C 1
ATOM 895 O O . LEU A 1 109 ? -10.380 14.009 2.899 1.00 97.56 109 LEU A O 1
ATOM 899 N N . PRO A 1 110 ? -11.471 12.634 4.294 1.00 96.25 110 PRO A N 1
ATOM 900 C CA . PRO A 1 110 ? -11.867 13.703 5.210 1.00 96.25 110 PRO A CA 1
ATOM 901 C C . PRO A 1 110 ? -10.651 14.471 5.746 1.00 96.25 110 PRO A C 1
ATOM 903 O O . PRO A 1 110 ? -9.607 13.866 5.995 1.00 96.25 110 PRO A O 1
ATOM 906 N N . GLU A 1 111 ? -10.782 15.787 5.958 1.00 95.25 111 GLU A N 1
ATOM 907 C CA . GLU A 1 111 ? -9.675 16.650 6.419 1.00 95.25 111 GLU A CA 1
ATOM 908 C C . GLU A 1 111 ? -9.020 16.118 7.705 1.00 95.25 111 GLU A C 1
ATOM 910 O O . GLU A 1 111 ? -7.792 16.042 7.786 1.00 95.25 111 GLU A O 1
ATOM 915 N N . ASP A 1 112 ? -9.835 15.650 8.654 1.00 93.50 112 ASP A N 1
ATOM 916 C CA . ASP A 1 112 ? -9.366 15.041 9.902 1.00 93.50 112 ASP A CA 1
ATOM 917 C C . ASP A 1 112 ? -8.548 13.768 9.638 1.00 93.50 112 ASP A C 1
ATOM 919 O O . ASP A 1 112 ? -7.548 13.529 10.294 1.00 93.50 112 ASP A O 1
ATOM 923 N N . THR A 1 113 ? -8.894 12.958 8.631 1.00 96.12 113 THR A N 1
ATOM 924 C CA . THR A 1 113 ? -8.085 11.780 8.264 1.00 96.12 113 THR A CA 1
ATOM 925 C C . THR A 1 113 ? -6.785 12.192 7.571 1.00 96.12 113 THR A C 1
ATOM 927 O O . THR A 1 113 ? -5.723 11.625 7.843 1.00 96.12 113 THR A O 1
ATOM 930 N N . GLN A 1 114 ? -6.830 13.212 6.709 1.00 97.25 114 GLN A N 1
ATOM 931 C CA . GLN A 1 114 ? -5.638 13.743 6.043 1.00 97.25 114 GLN A CA 1
ATOM 932 C C . GLN A 1 114 ? -4.599 14.285 7.040 1.00 97.25 114 GLN A C 1
ATOM 934 O O . GLN A 1 114 ? -3.396 14.174 6.775 1.00 97.25 114 GLN A O 1
ATOM 939 N N . SER A 1 115 ? -5.041 14.862 8.168 1.00 96.25 115 SER A N 1
ATOM 940 C CA . SER A 1 115 ? -4.176 15.438 9.213 1.00 96.25 115 SER A CA 1
ATOM 941 C C . SER A 1 115 ? -3.338 14.372 9.945 1.00 96.25 115 SER A C 1
ATOM 943 O O . SER A 1 115 ? -2.196 14.631 10.351 1.00 96.25 115 SER A O 1
ATOM 945 N N . LEU A 1 116 ? -3.873 13.151 10.059 1.00 96.88 116 LEU A N 1
ATOM 946 C CA . LEU A 1 116 ? -3.234 12.025 10.744 1.00 96.88 116 LEU A CA 1
ATOM 947 C C . LEU A 1 116 ? -2.100 11.408 9.916 1.00 96.88 116 LEU A C 1
ATOM 949 O O . LEU A 1 116 ? -1.103 10.940 10.480 1.00 96.88 116 LEU A O 1
ATOM 953 N N . ILE A 1 117 ? -2.239 11.420 8.587 1.00 98.06 117 ILE A N 1
ATOM 954 C CA . ILE A 1 117 ? -1.318 10.759 7.658 1.00 98.06 117 ILE A CA 1
ATOM 955 C C . ILE A 1 117 ? 0.021 11.497 7.601 1.00 98.06 117 ILE A C 1
ATOM 957 O O . ILE A 1 117 ? 0.109 12.693 7.302 1.00 98.06 117 ILE A O 1
ATOM 961 N N . LYS A 1 118 ? 1.099 10.751 7.845 1.00 98.06 118 LYS A N 1
ATOM 962 C CA . LYS A 1 118 ? 2.470 11.258 7.821 1.00 98.06 118 LYS A CA 1
ATOM 963 C C . LYS A 1 118 ? 3.117 11.028 6.465 1.00 98.06 118 LYS A C 1
ATOM 965 O O . LYS A 1 118 ? 2.944 9.987 5.832 1.00 98.06 118 LYS A O 1
ATOM 970 N N . ASN A 1 119 ? 3.956 11.980 6.071 1.00 98.06 119 ASN A N 1
ATOM 971 C CA . ASN A 1 119 ? 4.926 11.710 5.027 1.00 98.06 119 ASN A CA 1
ATOM 972 C C . ASN A 1 119 ? 5.857 10.575 5.469 1.00 98.06 119 ASN A C 1
ATOM 974 O O . ASN A 1 119 ? 6.315 10.529 6.617 1.00 98.06 119 ASN A O 1
ATOM 978 N N . THR A 1 120 ? 6.128 9.670 4.539 1.00 98.38 120 THR A N 1
ATOM 979 C CA . THR A 1 120 ? 6.870 8.443 4.789 1.00 98.38 120 THR A CA 1
ATOM 980 C C . THR A 1 120 ? 7.910 8.249 3.704 1.00 98.38 120 THR A C 1
ATOM 982 O O . THR A 1 120 ? 7.609 8.343 2.513 1.00 98.38 120 THR A O 1
ATOM 985 N N . LYS A 1 121 ? 9.138 7.963 4.129 1.00 98.38 121 LYS A N 1
ATOM 986 C CA . LYS A 1 121 ? 10.213 7.541 3.239 1.00 98.38 121 LYS A CA 1
ATOM 987 C C . LYS A 1 121 ? 9.976 6.098 2.829 1.00 98.38 121 LYS A C 1
ATOM 989 O O . LYS A 1 121 ? 9.851 5.225 3.684 1.00 98.38 121 LYS A O 1
ATOM 994 N N . ILE A 1 122 ? 9.926 5.859 1.528 1.00 98.56 122 ILE A N 1
ATOM 995 C CA . ILE A 1 122 ? 9.803 4.527 0.949 1.00 98.56 122 ILE A CA 1
ATOM 996 C C . ILE A 1 122 ? 10.897 4.320 -0.086 1.00 98.56 122 ILE A C 1
ATOM 998 O O . ILE A 1 122 ? 11.359 5.259 -0.736 1.00 98.56 122 ILE A O 1
ATOM 1002 N N . GLN A 1 123 ? 11.297 3.067 -0.251 1.00 98.69 123 GLN A N 1
ATOM 1003 C CA . GLN A 1 123 ? 12.259 2.675 -1.270 1.00 98.69 123 GLN A CA 1
ATOM 1004 C C . GLN A 1 123 ? 11.542 2.182 -2.523 1.00 98.69 123 GLN A C 1
ATOM 1006 O O . GLN A 1 123 ? 10.561 1.434 -2.423 1.00 98.69 123 GLN A O 1
ATOM 1011 N N . ILE A 1 124 ? 12.060 2.582 -3.683 1.00 98.69 124 ILE A N 1
ATOM 1012 C CA . ILE A 1 124 ? 11.623 2.126 -5.007 1.00 98.69 124 ILE A CA 1
ATOM 1013 C C . ILE A 1 124 ? 12.830 1.743 -5.863 1.00 98.69 124 ILE A C 1
ATOM 1015 O O . ILE A 1 124 ? 13.922 2.282 -5.669 1.00 98.69 124 ILE A O 1
ATOM 1019 N N . LEU A 1 125 ? 12.647 0.844 -6.828 1.00 98.44 125 LEU A N 1
ATOM 1020 C CA . LEU A 1 125 ? 13.659 0.534 -7.833 1.00 98.44 125 LEU A CA 1
ATOM 1021 C C . LEU A 1 125 ? 14.088 1.821 -8.553 1.00 98.44 125 LEU A C 1
ATOM 1023 O O . LEU A 1 125 ? 13.249 2.585 -9.034 1.00 98.44 125 LEU A O 1
ATOM 1027 N N . ALA A 1 126 ? 15.400 2.039 -8.647 1.00 98.31 126 ALA A N 1
ATOM 1028 C CA . ALA A 1 126 ? 15.951 3.169 -9.381 1.00 98.31 126 ALA A CA 1
ATOM 1029 C C . ALA A 1 126 ? 15.569 3.076 -10.871 1.00 98.31 126 ALA A C 1
ATOM 1031 O O . ALA A 1 126 ? 15.642 1.997 -11.464 1.00 98.31 126 ALA A O 1
ATOM 1032 N N . GLU A 1 127 ? 15.178 4.191 -11.499 1.00 97.44 127 GLU A N 1
ATOM 1033 C CA . GLU A 1 127 ? 14.716 4.187 -12.897 1.00 97.44 127 GLU A CA 1
ATOM 1034 C C . GLU A 1 127 ? 15.768 3.589 -13.841 1.00 97.44 127 GLU A C 1
ATOM 1036 O O . GLU A 1 127 ? 15.447 2.811 -14.744 1.00 97.44 127 GLU A O 1
ATOM 1041 N N . GLU A 1 128 ? 17.050 3.881 -13.588 1.00 96.50 128 GLU A N 1
ATOM 1042 C CA . GLU A 1 128 ? 18.150 3.379 -14.403 1.00 96.50 128 GLU A CA 1
ATOM 1043 C C . GLU A 1 128 ? 18.317 1.849 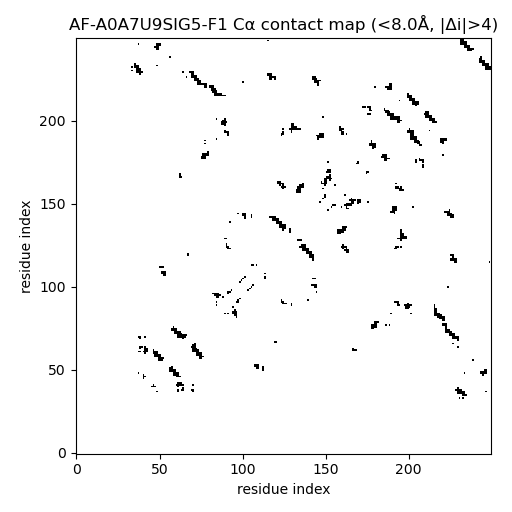-14.374 1.00 96.50 128 GLU A C 1
ATOM 1045 O O . GLU A 1 128 ? 19.089 1.323 -15.177 1.00 96.50 128 GLU A O 1
ATOM 1050 N N . CYS A 1 129 ? 17.633 1.138 -13.474 1.00 96.75 129 CYS A N 1
ATOM 1051 C CA . CYS A 1 129 ? 17.691 -0.318 -13.344 1.00 96.75 129 CYS A CA 1
ATOM 1052 C C . CYS A 1 129 ? 16.675 -1.045 -14.236 1.00 96.75 129 CYS A C 1
ATOM 1054 O O . CYS A 1 129 ? 16.805 -2.253 -14.449 1.00 96.75 129 CYS A O 1
ATOM 1056 N N . LEU A 1 130 ? 15.687 -0.342 -14.799 1.00 96.50 130 LEU A N 1
ATOM 1057 C CA . LEU A 1 130 ? 14.725 -0.948 -15.719 1.00 96.50 130 LEU A CA 1
ATOM 1058 C C . LEU A 1 130 ? 15.427 -1.488 -16.972 1.00 96.50 130 LEU A C 1
ATOM 1060 O O . LEU A 1 130 ? 16.205 -0.791 -17.622 1.00 96.50 130 LEU A O 1
ATOM 1064 N N . GLN A 1 131 ? 15.106 -2.732 -17.336 1.00 95.94 131 GLN A N 1
ATOM 1065 C CA . GLN A 1 131 ? 15.737 -3.502 -18.420 1.00 95.94 131 GLN A CA 1
ATOM 1066 C C . GLN A 1 131 ? 17.228 -3.805 -18.198 1.00 95.94 131 GLN A C 1
ATOM 1068 O O . GLN A 1 131 ? 17.950 -4.073 -19.162 1.00 95.94 131 GLN A O 1
ATOM 1073 N N . ARG A 1 132 ? 17.713 -3.752 -16.950 1.00 94.25 132 ARG A N 1
ATOM 1074 C CA . ARG A 1 132 ? 19.128 -4.005 -16.627 1.00 94.25 132 ARG A CA 1
ATOM 1075 C C . ARG A 1 132 ? 19.374 -5.172 -15.681 1.00 94.25 132 ARG A C 1
ATOM 1077 O O . ARG A 1 132 ? 20.532 -5.545 -15.542 1.00 94.25 132 ARG A O 1
ATOM 1084 N N . VAL A 1 133 ? 18.325 -5.774 -15.112 1.00 93.44 133 VAL A N 1
ATOM 1085 C CA . VAL A 1 133 ? 18.457 -6.848 -14.107 1.00 93.44 133 VAL A CA 1
ATOM 1086 C C . VAL A 1 133 ? 19.337 -6.377 -12.947 1.00 93.44 133 VAL A C 1
ATOM 1088 O O . VAL A 1 133 ? 20.459 -6.830 -12.740 1.00 93.44 133 VAL A O 1
ATOM 1091 N N . ASP A 1 134 ? 18.825 -5.381 -12.238 1.00 93.75 134 ASP A N 1
ATOM 1092 C CA . ASP A 1 134 ? 19.475 -4.746 -11.096 1.00 93.75 134 ASP A CA 1
ATOM 1093 C C . ASP A 1 134 ? 18.422 -4.558 -9.993 1.00 93.75 134 ASP A C 1
ATOM 1095 O O . ASP A 1 134 ? 17.214 -4.559 -10.261 1.00 93.75 134 ASP A O 1
ATOM 1099 N N . THR A 1 135 ? 18.883 -4.450 -8.753 1.00 96.19 135 THR A N 1
ATOM 1100 C CA . THR A 1 135 ? 18.069 -4.378 -7.537 1.00 96.19 135 THR A CA 1
ATOM 1101 C C . THR A 1 135 ? 18.319 -3.098 -6.738 1.00 96.19 135 THR A C 1
ATOM 1103 O O . THR A 1 135 ? 17.758 -2.928 -5.651 1.00 96.19 135 THR A O 1
ATOM 1106 N N . LYS A 1 136 ? 19.141 -2.176 -7.266 1.00 97.50 136 LYS A N 1
ATOM 1107 C CA . LYS A 1 136 ? 19.393 -0.870 -6.654 1.00 97.50 136 LYS A CA 1
ATOM 1108 C C . LYS A 1 136 ? 18.095 -0.078 -6.487 1.00 97.50 136 LYS A C 1
ATOM 1110 O O . LYS A 1 136 ? 17.291 0.063 -7.409 1.00 97.50 136 LYS A O 1
ATOM 1115 N N . VAL A 1 137 ? 17.949 0.504 -5.303 1.00 98.50 137 VAL A N 1
ATOM 1116 C CA . VAL A 1 137 ? 16.810 1.341 -4.926 1.00 98.50 137 VAL A CA 1
ATOM 1117 C C . VAL A 1 137 ? 17.228 2.786 -4.676 1.00 98.50 137 VAL A C 1
ATOM 1119 O O . VAL A 1 137 ? 18.392 3.075 -4.381 1.00 98.50 137 VAL A O 1
ATOM 1122 N N . ILE A 1 138 ? 16.258 3.685 -4.780 1.00 98.62 138 ILE A N 1
ATOM 1123 C CA . ILE A 1 138 ? 16.317 5.065 -4.298 1.00 98.62 138 ILE A CA 1
ATOM 1124 C C . ILE A 1 138 ? 15.217 5.284 -3.255 1.00 98.62 138 ILE A C 1
ATOM 1126 O O . ILE A 1 138 ? 14.282 4.491 -3.154 1.00 98.62 138 ILE A O 1
ATOM 1130 N N . GLU A 1 139 ? 15.335 6.360 -2.484 1.00 98.56 139 GLU A N 1
ATOM 1131 C CA . GLU A 1 139 ? 14.331 6.770 -1.503 1.00 98.56 139 GLU A CA 1
ATOM 1132 C C . GLU A 1 139 ? 13.492 7.923 -2.058 1.00 98.56 139 GLU A C 1
ATOM 1134 O O . GLU A 1 139 ? 14.038 8.886 -2.601 1.00 98.56 139 GLU A O 1
ATOM 1139 N N . ILE A 1 140 ? 12.177 7.828 -1.879 1.00 98.56 140 ILE A N 1
ATOM 1140 C CA . ILE A 1 140 ? 11.212 8.893 -2.157 1.00 98.56 140 ILE A CA 1
ATOM 1141 C C . ILE A 1 140 ? 10.322 9.099 -0.929 1.00 98.56 140 ILE A C 1
ATOM 1143 O O . ILE A 1 140 ? 10.185 8.207 -0.093 1.00 98.56 140 ILE A O 1
ATOM 1147 N N . GLU A 1 141 ? 9.687 10.263 -0.820 1.00 98.38 141 GLU A N 1
ATOM 1148 C CA . GLU A 1 141 ? 8.762 10.576 0.272 1.00 98.38 141 GLU A CA 1
ATOM 1149 C C . GLU A 1 141 ? 7.329 10.665 -0.266 1.00 98.38 141 GLU A C 1
ATOM 1151 O O . GLU A 1 141 ? 7.076 11.391 -1.231 1.00 98.38 141 GLU A O 1
ATOM 1156 N N . ARG A 1 142 ? 6.397 9.910 0.327 1.00 98.62 142 ARG A N 1
ATOM 1157 C CA . ARG A 1 142 ? 4.969 9.891 -0.043 1.00 98.62 142 ARG A CA 1
ATOM 1158 C C . ARG A 1 142 ? 4.082 9.832 1.194 1.00 98.62 142 ARG A C 1
ATOM 1160 O O . ARG A 1 142 ? 4.498 9.327 2.235 1.00 98.62 142 ARG A O 1
ATOM 1167 N N . LYS A 1 143 ? 2.855 10.341 1.074 1.00 98.62 143 LYS A N 1
ATOM 1168 C CA . LYS A 1 143 ? 1.827 10.172 2.112 1.00 98.62 143 LYS A CA 1
ATOM 1169 C C . LYS A 1 143 ? 1.135 8.829 1.974 1.00 98.62 143 LYS A C 1
ATOM 1171 O O . LYS A 1 143 ? 0.991 8.115 2.958 1.00 98.62 143 LYS A O 1
ATOM 1176 N N . VAL A 1 144 ? 0.753 8.489 0.745 1.00 98.88 144 VAL A N 1
ATOM 1177 C CA . VAL A 1 144 ? 0.067 7.241 0.413 1.00 98.88 144 VAL A CA 1
ATOM 1178 C C . VAL A 1 144 ? 0.873 6.497 -0.646 1.00 98.88 144 VAL A C 1
ATOM 1180 O O . VAL A 1 144 ? 1.381 7.093 -1.597 1.00 98.88 144 VAL A O 1
ATOM 1183 N N . PHE A 1 145 ? 1.021 5.188 -0.477 1.00 98.88 145 PHE A N 1
ATOM 1184 C CA . PHE A 1 145 ? 1.826 4.348 -1.355 1.00 98.88 145 PHE A CA 1
ATOM 1185 C C . PHE A 1 145 ? 1.296 2.914 -1.430 1.00 98.88 145 PHE A C 1
ATOM 1187 O O . PHE A 1 145 ? 0.398 2.524 -0.689 1.00 98.88 145 PHE A O 1
ATOM 1194 N N . LEU A 1 146 ? 1.847 2.120 -2.349 1.00 98.94 146 LEU A N 1
ATOM 1195 C CA . LEU A 1 146 ? 1.638 0.671 -2.390 1.00 98.94 146 LEU A CA 1
ATOM 1196 C C . LEU A 1 146 ? 2.793 -0.052 -1.704 1.00 98.94 146 LEU A C 1
ATOM 1198 O O . LEU A 1 146 ? 3.935 0.402 -1.776 1.00 98.94 146 LEU A O 1
ATOM 1202 N N . LEU A 1 147 ? 2.524 -1.205 -1.095 1.00 98.88 147 LEU A N 1
ATOM 1203 C CA . LEU A 1 147 ? 3.581 -2.047 -0.525 1.00 98.88 147 LEU A CA 1
ATOM 1204 C C . LEU A 1 147 ? 4.513 -2.617 -1.606 1.00 98.88 147 LEU A C 1
ATOM 1206 O O . LEU A 1 147 ? 4.127 -2.757 -2.772 1.00 98.88 147 LEU A O 1
ATOM 1210 N N . SER A 1 148 ? 5.748 -2.937 -1.223 1.00 98.69 148 SER A N 1
ATOM 1211 C CA . SER A 1 148 ? 6.735 -3.575 -2.096 1.00 98.69 148 SER A CA 1
ATOM 1212 C C . SER A 1 148 ? 6.638 -5.097 -2.054 1.00 98.69 148 SER A C 1
ATOM 1214 O O . SER A 1 148 ? 6.141 -5.704 -1.109 1.00 98.69 148 SER A O 1
ATOM 1216 N N . TYR A 1 149 ? 7.206 -5.734 -3.070 1.00 98.50 149 TYR A N 1
ATOM 1217 C CA . TYR A 1 149 ? 7.477 -7.164 -3.131 1.00 98.50 149 TYR A CA 1
ATOM 1218 C C . TYR A 1 149 ? 8.174 -7.672 -1.861 1.00 98.50 149 TYR A C 1
ATOM 1220 O O . TYR A 1 149 ? 7.745 -8.667 -1.278 1.00 98.50 149 TYR A O 1
ATOM 1228 N N . ARG A 1 150 ? 9.212 -6.974 -1.392 1.00 97.69 150 ARG A N 1
ATOM 1229 C CA . ARG A 1 150 ? 9.979 -7.401 -0.216 1.00 97.69 150 ARG A CA 1
ATOM 1230 C C . ARG A 1 150 ? 9.193 -7.230 1.085 1.00 97.69 150 ARG A C 1
ATOM 1232 O O . ARG A 1 150 ? 9.253 -8.117 1.930 1.00 97.69 150 ARG A O 1
ATOM 1239 N N . GLU A 1 151 ? 8.392 -6.174 1.217 1.00 98.50 151 GLU A N 1
ATOM 1240 C CA . GLU A 1 151 ? 7.504 -5.967 2.375 1.00 98.50 151 GLU A CA 1
ATOM 1241 C C . GLU A 1 151 ? 6.465 -7.082 2.531 1.00 98.50 151 GLU A C 1
ATOM 1243 O O . GLU A 1 151 ? 6.058 -7.395 3.647 1.00 98.50 151 GLU A O 1
ATOM 1248 N N . LEU A 1 152 ? 6.095 -7.759 1.439 1.00 98.38 152 LEU A N 1
ATOM 1249 C CA . LEU A 1 152 ? 5.222 -8.937 1.458 1.00 98.38 152 LEU A CA 1
ATOM 1250 C C . LEU A 1 152 ? 5.942 -10.244 1.848 1.00 98.38 152 LEU A C 1
ATOM 1252 O O . LEU A 1 152 ? 5.380 -11.336 1.687 1.00 98.38 152 LEU A O 1
ATOM 1256 N N . ALA A 1 153 ? 7.163 -10.140 2.377 1.00 97.00 153 ALA A N 1
ATOM 1257 C CA . ALA A 1 153 ? 7.993 -11.255 2.819 1.00 97.00 153 ALA A CA 1
ATOM 1258 C C . ALA A 1 153 ? 8.271 -12.278 1.707 1.00 97.00 153 ALA A C 1
ATOM 1260 O O . ALA A 1 153 ? 8.227 -13.490 1.924 1.00 97.00 153 ALA A O 1
ATOM 1261 N N . PHE A 1 154 ? 8.510 -11.791 0.490 1.00 96.00 154 PHE A N 1
ATOM 1262 C CA . PHE A 1 154 ? 9.099 -12.605 -0.564 1.00 96.00 154 PHE A CA 1
ATOM 1263 C C . PHE A 1 154 ? 10.624 -12.484 -0.547 1.00 96.00 154 PHE A C 1
ATOM 1265 O O . PHE A 1 154 ? 11.169 -11.406 -0.307 1.00 96.00 154 PHE A O 1
ATOM 1272 N N . ASP A 1 155 ? 11.297 -13.595 -0.840 1.00 94.25 155 ASP A N 1
ATOM 1273 C CA . ASP A 1 155 ? 12.754 -13.648 -0.927 1.00 94.25 155 ASP A CA 1
ATOM 1274 C C . ASP A 1 155 ? 13.281 -12.851 -2.123 1.00 94.25 155 ASP A C 1
ATOM 1276 O O . ASP A 1 155 ? 12.620 -12.746 -3.165 1.00 94.25 155 ASP A O 1
ATOM 1280 N N . ASP A 1 156 ? 14.511 -12.350 -1.984 1.00 93.88 156 ASP A N 1
ATOM 1281 C CA . ASP A 1 156 ? 15.252 -11.731 -3.080 1.00 93.88 156 ASP A CA 1
ATOM 1282 C C . ASP A 1 156 ? 15.336 -12.683 -4.284 1.00 93.88 156 ASP A C 1
ATOM 1284 O O . ASP A 1 156 ? 15.793 -13.824 -4.187 1.00 93.88 156 ASP A O 1
ATOM 1288 N N . ASN A 1 157 ? 14.876 -12.191 -5.430 1.00 92.50 157 ASN A N 1
ATOM 1289 C CA . ASN A 1 157 ? 14.853 -12.908 -6.700 1.00 92.50 157 ASN A CA 1
ATOM 1290 C C . ASN A 1 157 ? 15.872 -12.346 -7.713 1.00 92.50 157 ASN A C 1
ATOM 1292 O O . ASN A 1 157 ? 15.926 -12.826 -8.845 1.00 92.50 157 ASN A O 1
ATOM 1296 N N . GLY A 1 158 ? 16.653 -11.325 -7.333 1.00 94.31 158 GLY A N 1
ATOM 1297 C CA . GLY A 1 158 ? 17.644 -10.652 -8.176 1.00 94.31 158 GLY A CA 1
ATOM 1298 C C . GLY A 1 158 ? 17.071 -9.772 -9.295 1.00 94.31 158 GLY A C 1
ATOM 1299 O O . GLY A 1 158 ? 17.841 -9.217 -10.076 1.00 94.31 158 GLY A O 1
ATOM 1300 N N . ILE A 1 159 ? 15.743 -9.650 -9.403 1.00 94.44 159 ILE A N 1
ATOM 1301 C CA . ILE A 1 159 ? 15.047 -8.926 -10.482 1.00 94.44 159 ILE A CA 1
ATOM 1302 C C . ILE A 1 159 ? 14.049 -7.876 -9.970 1.00 94.44 159 ILE A C 1
ATOM 1304 O O . ILE A 1 159 ? 13.449 -7.153 -10.761 1.00 94.44 159 ILE A O 1
ATOM 1308 N N . THR A 1 160 ? 13.855 -7.771 -8.661 1.00 95.75 160 THR A N 1
ATOM 1309 C CA . THR A 1 160 ? 13.085 -6.704 -8.009 1.00 95.75 160 THR A CA 1
ATOM 1310 C C . THR A 1 160 ? 13.998 -5.898 -7.100 1.00 95.75 160 THR A C 1
ATOM 1312 O O . THR A 1 160 ? 14.957 -6.435 -6.549 1.00 95.75 160 THR A O 1
ATOM 1315 N N . GLY A 1 161 ? 13.697 -4.613 -6.914 1.00 94.88 161 GLY A N 1
ATOM 1316 C CA . GLY A 1 161 ? 14.452 -3.773 -5.987 1.00 94.88 161 GLY A CA 1
ATOM 1317 C C . GLY A 1 161 ? 14.437 -4.335 -4.561 1.00 94.88 161 GLY A C 1
ATOM 1318 O O . GLY A 1 161 ? 13.446 -4.927 -4.128 1.00 94.88 161 GLY A O 1
ATOM 1319 N N . LEU A 1 162 ? 15.520 -4.120 -3.810 1.00 95.19 162 LEU A N 1
ATOM 1320 C CA . LEU A 1 162 ? 15.580 -4.419 -2.373 1.00 95.19 162 LEU A CA 1
ATOM 1321 C C . LEU A 1 162 ? 14.828 -3.337 -1.573 1.00 95.19 162 LEU A C 1
ATOM 1323 O O . LEU A 1 162 ? 15.424 -2.587 -0.810 1.00 95.19 162 LEU A O 1
ATOM 1327 N N . GLU A 1 163 ? 13.526 -3.219 -1.825 1.00 97.25 163 GLU A N 1
ATOM 1328 C CA . GLU A 1 163 ? 12.668 -2.127 -1.356 1.00 97.25 163 GLU A CA 1
ATOM 1329 C C . GLU A 1 163 ? 12.062 -2.419 0.025 1.00 97.25 163 GLU A C 1
ATOM 1331 O O . GLU A 1 163 ? 11.106 -3.187 0.134 1.00 97.25 163 GLU A O 1
ATOM 1336 N N . GLY A 1 164 ? 12.544 -1.745 1.066 1.00 96.50 164 GLY A N 1
ATOM 1337 C CA . GLY A 1 164 ? 12.040 -1.895 2.431 1.00 96.50 164 GLY A CA 1
ATOM 1338 C C . GLY A 1 164 ? 12.447 -3.222 3.075 1.00 96.50 164 GLY A C 1
ATOM 1339 O O . GLY A 1 164 ? 13.309 -3.945 2.574 1.00 96.50 164 GLY A O 1
ATOM 1340 N N . GLU A 1 165 ? 11.814 -3.550 4.200 1.00 96.25 165 GLU A N 1
ATOM 1341 C CA . GLU A 1 165 ? 12.059 -4.791 4.938 1.00 96.25 165 GLU A CA 1
ATOM 1342 C C . GLU A 1 165 ? 10.804 -5.675 4.983 1.00 96.25 165 GLU A C 1
ATOM 1344 O O . GLU A 1 165 ? 9.688 -5.147 4.961 1.00 96.25 165 GLU A O 1
ATOM 1349 N N . PRO A 1 166 ? 10.954 -7.013 5.040 1.00 97.75 166 PRO A N 1
ATOM 1350 C CA . PRO A 1 166 ? 9.829 -7.929 5.197 1.00 97.75 166 PRO A CA 1
ATOM 1351 C C . PRO A 1 166 ? 8.972 -7.601 6.420 1.00 97.75 166 PRO A C 1
ATOM 1353 O O . PRO A 1 166 ? 9.494 -7.447 7.521 1.00 97.75 166 PRO A O 1
ATOM 1356 N N . LEU A 1 167 ? 7.651 -7.551 6.236 1.00 98.19 167 LEU A N 1
ATOM 1357 C CA . LEU A 1 167 ? 6.704 -7.339 7.327 1.00 98.19 167 LEU A CA 1
ATOM 1358 C C . LEU A 1 167 ? 6.221 -8.686 7.872 1.00 98.19 167 LEU A C 1
ATOM 1360 O O . LEU A 1 167 ? 5.746 -9.540 7.114 1.00 98.19 167 LEU A O 1
ATOM 1364 N N . ASP A 1 168 ? 6.276 -8.854 9.195 1.00 96.94 168 ASP A N 1
ATOM 1365 C CA . ASP A 1 168 ? 5.923 -10.106 9.881 1.00 96.94 168 ASP A CA 1
ATOM 1366 C C . ASP A 1 168 ? 4.511 -10.598 9.541 1.00 96.94 168 ASP A C 1
ATOM 1368 O O . AS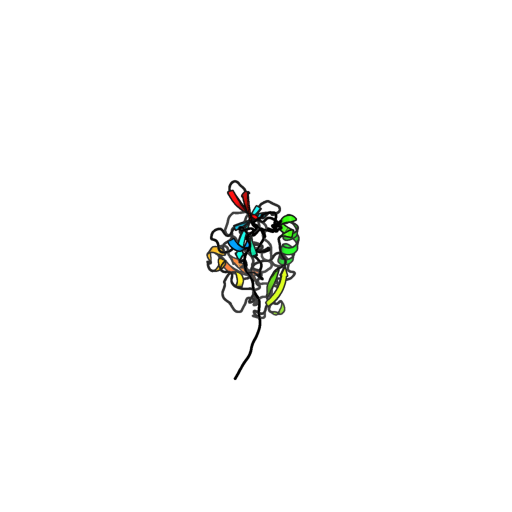P A 1 168 ? 4.287 -11.799 9.366 1.00 96.94 168 ASP A O 1
ATOM 1372 N N . PHE A 1 169 ? 3.568 -9.672 9.347 1.00 97.31 169 PHE A N 1
ATOM 1373 C CA . PHE A 1 169 ? 2.197 -9.987 8.950 1.00 97.31 169 PHE A CA 1
ATOM 1374 C C . PHE A 1 169 ? 2.126 -10.855 7.681 1.00 97.31 169 PHE A C 1
ATOM 1376 O O . PHE A 1 169 ? 1.268 -11.734 7.585 1.00 97.31 169 PHE A O 1
ATOM 1383 N N . PHE A 1 170 ? 3.029 -10.667 6.713 1.00 97.69 170 PHE A N 1
ATOM 1384 C CA . PHE A 1 170 ? 3.014 -11.403 5.444 1.00 97.69 170 PHE A CA 1
ATOM 1385 C C . PHE A 1 170 ? 3.849 -12.688 5.442 1.00 97.69 170 PHE A C 1
ATOM 1387 O O . PHE A 1 170 ? 3.843 -13.404 4.438 1.00 97.69 170 PHE A O 1
ATOM 1394 N N . GLN A 1 171 ? 4.482 -13.046 6.567 1.00 95.88 171 GLN A N 1
ATOM 1395 C CA . GLN A 1 171 ? 5.129 -14.357 6.734 1.00 95.88 171 GLN A CA 1
ATOM 1396 C C . GLN A 1 171 ? 4.124 -15.507 6.604 1.00 95.88 171 GLN A C 1
ATOM 1398 O O . GLN A 1 171 ? 4.480 -16.616 6.212 1.00 95.88 171 GLN A O 1
ATOM 1403 N N . ALA A 1 172 ? 2.845 -15.246 6.893 1.00 95.38 172 ALA A N 1
ATOM 1404 C CA . ALA A 1 172 ? 1.749 -16.141 6.562 1.00 95.38 172 ALA A CA 1
ATOM 1405 C C . ALA A 1 172 ? 1.226 -15.825 5.143 1.00 95.38 172 ALA A C 1
ATOM 1407 O O . ALA A 1 172 ? 0.524 -14.828 4.973 1.00 95.38 172 ALA A O 1
ATOM 1408 N N . PRO A 1 173 ? 1.450 -16.680 4.121 1.00 93.25 173 PRO A N 1
ATOM 1409 C CA . PRO A 1 173 ? 1.089 -16.358 2.734 1.00 93.25 173 PRO A CA 1
ATOM 1410 C C . PRO A 1 173 ? -0.400 -16.054 2.520 1.00 93.25 173 PRO A C 1
ATOM 1412 O O . PRO A 1 173 ? -0.747 -15.236 1.672 1.00 93.25 173 PRO A O 1
ATOM 1415 N N . LYS A 1 174 ? -1.283 -16.654 3.333 1.00 94.81 174 LYS A N 1
ATOM 1416 C CA . LYS A 1 174 ? -2.732 -16.382 3.326 1.00 94.81 174 LYS A CA 1
ATOM 1417 C C . LYS A 1 174 ? -3.070 -14.899 3.541 1.00 94.81 174 LYS A C 1
ATOM 1419 O O . LYS A 1 174 ? -4.101 -14.444 3.065 1.00 94.81 174 LYS A O 1
ATOM 1424 N N . ASN A 1 175 ? -2.203 -14.147 4.219 1.00 95.94 175 ASN A N 1
ATOM 1425 C CA . ASN A 1 175 ? -2.421 -12.737 4.536 1.00 95.94 175 ASN A CA 1
ATOM 1426 C C . ASN A 1 175 ? -2.204 -11.814 3.322 1.00 95.94 175 ASN A C 1
ATOM 1428 O O . ASN A 1 175 ? -2.550 -10.635 3.371 1.00 95.94 175 ASN A O 1
ATOM 1432 N N . ARG A 1 176 ? -1.671 -12.345 2.212 1.00 96.31 176 ARG A N 1
ATOM 1433 C CA . ARG A 1 176 ? -1.534 -11.632 0.930 1.00 96.31 176 ARG A CA 1
ATOM 1434 C C . ARG A 1 176 ? -2.854 -11.553 0.156 1.00 96.31 176 ARG A C 1
ATOM 1436 O O . ARG A 1 176 ? -2.985 -10.710 -0.732 1.00 96.31 176 ARG A O 1
ATOM 1443 N N . LEU A 1 177 ? -3.821 -12.409 0.495 1.00 96.38 177 LEU A N 1
ATOM 1444 C CA . LEU A 1 177 ? -5.163 -12.381 -0.079 1.00 96.38 177 LEU A CA 1
ATOM 1445 C C . LEU A 1 177 ? -5.894 -11.111 0.360 1.00 96.38 177 LEU A C 1
ATOM 1447 O O . LEU A 1 177 ? -5.835 -10.710 1.523 1.00 96.38 177 LEU A O 1
ATOM 1451 N N . ALA A 1 178 ? -6.595 -10.488 -0.580 1.00 95.19 178 ALA A N 1
ATOM 1452 C CA . ALA A 1 178 ? -7.415 -9.318 -0.326 1.00 95.19 178 ALA A CA 1
ATOM 1453 C C . ALA A 1 178 ? -8.710 -9.411 -1.129 1.00 95.19 178 ALA A C 1
ATOM 1455 O O . ALA A 1 178 ? -8.742 -9.953 -2.236 1.00 95.19 178 ALA A O 1
ATOM 1456 N N . ILE A 1 179 ? -9.778 -8.890 -0.539 1.00 94.31 179 ILE A N 1
ATOM 1457 C CA . ILE A 1 179 ? -11.120 -8.918 -1.108 1.00 94.31 179 ILE A CA 1
ATOM 1458 C C . ILE A 1 179 ? -11.412 -7.552 -1.733 1.00 94.31 179 ILE A C 1
ATOM 1460 O O . ILE A 1 179 ? -11.038 -6.525 -1.165 1.00 94.31 179 ILE A O 1
ATOM 1464 N N . GLY A 1 180 ? -12.044 -7.538 -2.907 1.00 87.94 180 GLY A N 1
ATOM 1465 C CA . GLY A 1 180 ? -12.536 -6.313 -3.539 1.00 87.94 180 GLY A CA 1
ATOM 1466 C C . GLY A 1 180 ? -13.817 -5.800 -2.884 1.00 87.94 180 GLY A C 1
ATOM 1467 O O . GLY A 1 180 ? -14.738 -6.581 -2.640 1.00 87.94 180 GLY A O 1
ATOM 1468 N N . ASP A 1 181 ? -13.906 -4.487 -2.656 1.00 79.12 181 ASP A N 1
ATOM 1469 C CA . ASP A 1 181 ? -15.080 -3.873 -2.014 1.00 79.12 181 ASP A CA 1
ATOM 1470 C C . ASP A 1 181 ? -16.383 -4.048 -2.816 1.00 79.12 181 ASP A C 1
ATOM 1472 O O . ASP A 1 181 ? -17.464 -4.094 -2.235 1.00 79.12 181 ASP A O 1
ATOM 1476 N N . LEU A 1 182 ? -16.305 -4.177 -4.147 1.00 71.38 182 LEU A N 1
ATOM 1477 C CA . LEU A 1 182 ? -17.495 -4.255 -5.007 1.00 71.38 182 LEU A CA 1
ATOM 1478 C C . LEU A 1 182 ? -18.119 -5.648 -5.109 1.00 71.38 182 LEU A C 1
ATOM 1480 O O . LEU A 1 182 ? -19.339 -5.759 -5.224 1.00 71.38 182 LEU A O 1
ATOM 1484 N N . ASP A 1 183 ? -17.307 -6.703 -5.162 1.00 76.50 183 ASP A N 1
ATOM 1485 C CA . ASP A 1 183 ? -17.780 -8.049 -5.503 1.00 76.50 183 ASP A CA 1
ATOM 1486 C C . ASP A 1 183 ? -17.573 -9.082 -4.393 1.00 76.50 183 ASP A C 1
ATOM 1488 O O . ASP A 1 183 ? -18.089 -10.197 -4.509 1.00 76.50 183 ASP A O 1
ATOM 1492 N N . GLY A 1 184 ? -16.867 -8.716 -3.316 1.00 83.06 184 GLY A N 1
ATOM 1493 C CA . GLY A 1 184 ? -16.602 -9.605 -2.192 1.00 83.06 184 GLY A CA 1
ATOM 1494 C C . GLY A 1 184 ? -15.717 -10.799 -2.557 1.00 83.06 184 GLY A C 1
ATOM 1495 O O . GLY A 1 184 ? -15.730 -11.796 -1.835 1.00 83.06 184 GLY A O 1
ATOM 1496 N N . LYS A 1 185 ? -14.972 -10.726 -3.670 1.00 89.31 185 LYS A N 1
ATOM 1497 C CA . LYS A 1 185 ? -14.111 -11.812 -4.158 1.00 89.31 185 LYS A CA 1
ATOM 1498 C C . LYS A 1 185 ? -12.642 -11.502 -3.951 1.00 89.31 185 LYS A C 1
ATOM 1500 O O . LYS A 1 185 ? -12.228 -10.338 -4.003 1.00 89.31 185 LYS A O 1
ATOM 1505 N N . GLU A 1 186 ? -11.844 -12.557 -3.794 1.00 92.69 186 GLU A N 1
ATOM 1506 C CA . GLU A 1 186 ? -10.396 -12.428 -3.863 1.00 92.69 186 GLU A CA 1
ATOM 1507 C C . GLU A 1 186 ? -10.001 -11.778 -5.192 1.00 92.69 186 GLU A C 1
ATOM 1509 O O . GLU A 1 186 ? -10.363 -12.239 -6.278 1.00 92.69 186 GLU A O 1
ATOM 1514 N N . THR A 1 187 ? -9.289 -10.661 -5.092 1.00 94.44 187 THR A N 1
ATOM 1515 C CA . THR A 1 187 ? -8.959 -9.810 -6.231 1.00 94.44 187 THR A CA 1
ATOM 1516 C C . THR A 1 187 ? -7.458 -9.572 -6.259 1.00 94.44 187 THR A C 1
ATOM 1518 O O . THR A 1 187 ? -6.811 -9.415 -5.225 1.00 94.44 187 THR A O 1
ATOM 1521 N N . SER A 1 188 ? -6.891 -9.571 -7.461 1.00 96.19 188 SER A N 1
ATOM 1522 C CA . SER A 1 188 ? -5.488 -9.238 -7.663 1.00 96.19 188 SER A CA 1
ATOM 1523 C C . SER A 1 188 ? -5.226 -7.760 -7.370 1.00 96.19 188 SER A C 1
ATOM 1525 O O . SER A 1 188 ? -6.102 -6.915 -7.566 1.00 96.19 188 SER A O 1
ATOM 1527 N N . TRP A 1 189 ? -4.021 -7.425 -6.913 1.00 98.00 189 TRP A N 1
ATOM 1528 C CA . TRP A 1 189 ? -3.672 -6.049 -6.557 1.00 98.00 189 TRP A CA 1
ATOM 1529 C C . TRP A 1 189 ? -2.204 -5.712 -6.818 1.00 98.00 189 TRP A C 1
ATOM 1531 O O . TRP A 1 189 ? -1.346 -6.595 -6.889 1.00 98.00 189 TRP A O 1
ATOM 1541 N N . TRP A 1 190 ? -1.940 -4.422 -7.024 1.00 98.56 190 TRP A N 1
ATOM 1542 C CA . TRP A 1 190 ? -0.624 -3.890 -7.372 1.00 98.56 190 TRP A CA 1
ATOM 1543 C C . TRP A 1 190 ? 0.346 -3.809 -6.196 1.00 98.56 190 TRP A C 1
ATOM 1545 O O . TRP A 1 190 ? -0.040 -3.443 -5.089 1.00 98.56 190 TRP A O 1
ATOM 1555 N N . LEU A 1 191 ? 1.628 -4.026 -6.491 1.00 98.81 191 LEU A N 1
ATOM 1556 C CA . LEU A 1 191 ? 2.755 -3.619 -5.652 1.00 98.81 191 LEU A CA 1
ATOM 1557 C C . LEU A 1 191 ? 3.475 -2.435 -6.307 1.00 98.81 191 LEU A C 1
ATOM 1559 O O . LEU A 1 191 ? 3.374 -2.247 -7.520 1.00 98.81 191 LEU A O 1
ATOM 1563 N N . ARG A 1 192 ? 4.248 -1.662 -5.534 1.00 98.62 192 ARG A N 1
ATOM 1564 C CA . ARG A 1 192 ? 5.089 -0.590 -6.109 1.00 98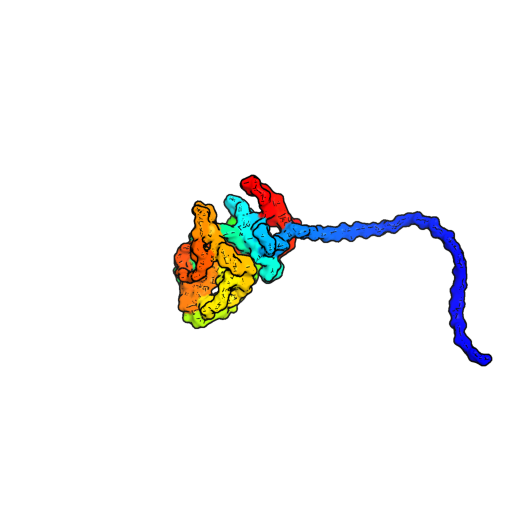.62 192 ARG A CA 1
ATOM 1565 C C . ARG A 1 192 ? 6.321 -1.107 -6.862 1.00 98.62 192 ARG A C 1
ATOM 1567 O O . ARG A 1 192 ? 6.921 -0.364 -7.631 1.00 98.62 192 ARG A O 1
ATOM 1574 N N . SER A 1 193 ? 6.691 -2.369 -6.649 1.00 98.50 193 SER A N 1
ATOM 1575 C CA . SER A 1 193 ? 7.928 -2.945 -7.176 1.00 98.50 193 SER A CA 1
ATOM 1576 C C . SER A 1 193 ? 7.870 -3.187 -8.678 1.00 98.50 193 SER A C 1
ATOM 1578 O O . SER A 1 193 ? 7.073 -3.992 -9.171 1.00 98.50 193 SER A O 1
ATOM 1580 N N . ALA A 1 194 ? 8.791 -2.569 -9.407 1.00 98.19 194 ALA A N 1
ATOM 1581 C CA . ALA A 1 194 ? 9.050 -2.904 -10.798 1.00 98.19 194 ALA A CA 1
ATOM 1582 C C . ALA A 1 194 ? 9.791 -4.247 -10.924 1.00 98.19 194 ALA A C 1
ATOM 1584 O O . ALA A 1 194 ? 10.627 -4.601 -10.090 1.00 98.19 194 ALA A O 1
ATOM 1585 N N . ASN A 1 195 ? 9.521 -4.968 -12.012 1.00 96.81 195 ASN A N 1
ATOM 1586 C CA . ASN A 1 195 ? 10.368 -6.061 -12.475 1.00 96.81 195 ASN A CA 1
ATOM 1587 C C . ASN A 1 195 ? 11.467 -5.469 -13.372 1.00 96.81 195 ASN A C 1
ATOM 1589 O O . ASN A 1 195 ? 11.190 -4.991 -14.474 1.00 96.81 195 ASN A O 1
ATOM 1593 N N . SER A 1 196 ? 12.719 -5.522 -12.918 1.00 96.88 196 SER A N 1
ATOM 1594 C CA . SER A 1 196 ? 13.857 -4.881 -13.581 1.00 96.88 196 SER A CA 1
ATOM 1595 C C . SER A 1 196 ? 14.263 -5.537 -14.906 1.00 96.88 196 SER A C 1
ATOM 1597 O O . SER A 1 196 ? 15.067 -4.966 -15.644 1.00 96.88 196 SER A O 1
ATOM 1599 N N . CYS A 1 197 ? 13.689 -6.689 -15.276 1.00 96.50 197 CYS A N 1
ATOM 1600 C CA . CYS A 1 197 ? 13.902 -7.303 -16.589 1.00 96.50 197 CYS A CA 1
ATOM 1601 C C . CYS A 1 197 ? 13.212 -6.540 -17.730 1.00 96.50 197 CYS A C 1
ATOM 1603 O O . CYS A 1 197 ? 13.656 -6.639 -18.874 1.00 96.50 197 CYS A O 1
ATOM 1605 N N . TYR A 1 198 ? 12.139 -5.791 -17.452 1.00 96.00 198 TYR A N 1
ATOM 1606 C CA . TYR A 1 198 ? 11.300 -5.177 -18.484 1.00 96.00 198 TYR A CA 1
ATOM 1607 C C . TYR A 1 198 ? 11.022 -3.704 -18.191 1.00 96.00 198 TYR A C 1
ATOM 1609 O O . TYR A 1 198 ? 10.975 -3.277 -17.045 1.00 96.00 198 TYR A O 1
ATOM 1617 N N . ALA A 1 199 ? 10.780 -2.919 -19.243 1.00 96.38 199 ALA A N 1
ATOM 1618 C CA . ALA A 1 199 ? 10.459 -1.498 -19.095 1.00 96.38 199 ALA A CA 1
ATOM 1619 C C . ALA A 1 199 ? 9.108 -1.260 -18.411 1.00 96.38 199 ALA A C 1
ATOM 1621 O O . ALA A 1 199 ? 8.923 -0.229 -17.779 1.00 96.38 199 ALA A O 1
ATOM 1622 N N . SER A 1 200 ? 8.157 -2.181 -18.586 1.00 96.94 200 SER A N 1
ATOM 1623 C CA . SER A 1 200 ? 6.744 -1.983 -18.260 1.00 96.94 200 SER A CA 1
ATOM 1624 C C . SER A 1 200 ? 6.150 -3.087 -17.386 1.00 96.94 200 SER A C 1
ATOM 1626 O O . SER A 1 200 ? 4.937 -3.127 -17.238 1.00 96.94 200 SER A O 1
ATOM 1628 N N . CYS A 1 201 ? 6.945 -3.998 -16.815 1.00 97.69 201 CYS A N 1
ATOM 1629 C CA . CYS A 1 201 ? 6.402 -5.040 -15.938 1.00 97.69 201 CYS A CA 1
ATOM 1630 C C . CYS A 1 201 ? 6.461 -4.623 -14.470 1.00 97.69 201 CYS A C 1
ATOM 1632 O O . CYS A 1 201 ? 7.519 -4.265 -13.956 1.00 97.69 201 CYS A O 1
ATOM 1634 N N . VAL A 1 202 ? 5.324 -4.730 -13.790 1.00 98.50 202 VAL A N 1
ATOM 1635 C CA . VAL A 1 202 ? 5.143 -4.341 -12.388 1.00 98.50 202 VAL A CA 1
ATOM 1636 C C . VAL A 1 202 ? 4.662 -5.553 -11.605 1.00 98.50 202 VAL A C 1
ATOM 1638 O O . VAL A 1 202 ? 3.863 -6.343 -12.117 1.00 98.50 202 VAL A O 1
ATOM 1641 N N . CYS A 1 203 ? 5.166 -5.722 -10.386 1.00 98.38 203 CYS A N 1
ATOM 1642 C CA . CYS A 1 203 ? 4.785 -6.830 -9.524 1.00 98.38 203 CYS A CA 1
ATOM 1643 C C . CYS A 1 203 ? 3.345 -6.675 -9.026 1.00 98.38 203 CYS A C 1
ATOM 1645 O O . CYS A 1 203 ? 2.867 -5.577 -8.734 1.00 98.38 203 CYS A O 1
ATOM 1647 N N . ALA A 1 204 ? 2.656 -7.801 -8.907 1.00 98.12 204 ALA A N 1
ATOM 1648 C CA . ALA A 1 204 ? 1.289 -7.870 -8.427 1.00 98.12 204 ALA A CA 1
ATOM 1649 C C . ALA A 1 204 ? 1.055 -9.175 -7.670 1.00 98.12 204 ALA A C 1
ATOM 1651 O O . ALA A 1 204 ? 1.719 -10.187 -7.916 1.00 98.12 204 ALA A O 1
ATOM 1652 N N . ILE A 1 205 ? 0.063 -9.150 -6.788 1.00 98.12 205 ILE A N 1
ATOM 1653 C CA . ILE A 1 205 ? -0.478 -10.346 -6.150 1.00 98.12 205 ILE A CA 1
ATOM 1654 C C . ILE A 1 205 ? -1.710 -10.792 -6.926 1.00 98.12 205 ILE A C 1
ATOM 1656 O O . ILE A 1 205 ? -2.575 -9.978 -7.248 1.00 98.12 205 ILE A O 1
ATOM 1660 N N . SER A 1 206 ? -1.767 -12.078 -7.254 1.00 96.12 206 SER A N 1
ATOM 1661 C CA . SER A 1 206 ? -2.909 -12.720 -7.900 1.00 96.12 206 SER A CA 1
ATOM 1662 C C . SER A 1 206 ? -4.012 -13.041 -6.883 1.00 96.12 206 SER A C 1
ATOM 1664 O O . SER A 1 206 ? -3.794 -13.012 -5.672 1.00 96.12 206 SER A O 1
ATOM 1666 N N . TYR A 1 207 ? -5.206 -13.384 -7.365 1.00 92.56 207 TYR A N 1
ATOM 1667 C CA . TYR A 1 207 ? -6.363 -13.721 -6.523 1.00 92.56 207 TYR A CA 1
ATOM 1668 C C . TYR A 1 207 ? -6.129 -14.943 -5.613 1.00 92.56 207 TYR A C 1
ATOM 1670 O O . TYR A 1 207 ? -6.859 -15.141 -4.651 1.00 92.56 207 TYR A O 1
ATOM 1678 N N . ASP A 1 208 ? -5.123 -15.771 -5.902 1.00 92.31 208 ASP A N 1
ATOM 1679 C CA . ASP A 1 208 ? -4.726 -16.929 -5.093 1.00 92.31 208 ASP A CA 1
ATOM 1680 C C . ASP A 1 208 ? -3.564 -16.629 -4.125 1.00 92.31 208 ASP A C 1
ATOM 1682 O O . ASP A 1 208 ? -3.069 -17.527 -3.443 1.00 92.31 208 ASP A O 1
ATOM 1686 N N . GLY A 1 209 ? -3.126 -15.367 -4.045 1.00 92.88 209 GLY A N 1
ATOM 1687 C CA . GLY A 1 209 ? -2.047 -14.922 -3.163 1.00 92.88 209 GLY A CA 1
ATOM 1688 C C . GLY A 1 209 ? -0.643 -15.175 -3.717 1.00 92.88 209 GLY A C 1
ATOM 1689 O O . GLY A 1 209 ? 0.341 -14.830 -3.054 1.00 92.88 209 GLY A O 1
ATOM 1690 N N . SER A 1 210 ? -0.525 -15.755 -4.917 1.00 95.12 210 SER A N 1
ATOM 1691 C CA . SER A 1 210 ? 0.757 -15.877 -5.613 1.00 95.12 210 SER A CA 1
ATOM 1692 C C . SER A 1 210 ? 1.242 -14.522 -6.134 1.00 95.12 210 SER A C 1
ATOM 1694 O O . SER A 1 210 ? 0.448 -13.628 -6.434 1.00 95.12 210 SER A O 1
ATOM 1696 N N . VAL A 1 211 ? 2.562 -14.363 -6.236 1.00 96.62 211 VAL A N 1
ATOM 1697 C CA . VAL A 1 211 ? 3.182 -13.179 -6.838 1.00 96.62 211 VAL A CA 1
ATOM 1698 C C . VAL A 1 211 ? 3.474 -13.418 -8.312 1.00 96.62 211 VAL A C 1
ATOM 1700 O O . VAL A 1 211 ? 3.908 -14.499 -8.710 1.00 96.62 211 VAL A O 1
ATOM 1703 N N . GLY A 1 212 ? 3.268 -12.386 -9.119 1.00 95.81 212 GLY A N 1
ATOM 1704 C CA . GLY A 1 212 ? 3.674 -12.347 -10.515 1.00 95.81 212 GLY A CA 1
ATOM 1705 C C . GLY A 1 212 ? 3.991 -10.922 -10.947 1.00 95.81 212 GLY A C 1
ATOM 1706 O O . GLY A 1 212 ? 4.036 -10.004 -10.130 1.00 95.81 212 GLY A O 1
ATOM 1707 N N . SER A 1 213 ? 4.192 -10.730 -12.247 1.00 95.81 213 SER A N 1
ATOM 1708 C CA . SER A 1 213 ? 4.325 -9.401 -12.840 1.00 95.81 213 SER A CA 1
ATOM 1709 C C . SER A 1 213 ? 3.472 -9.293 -14.093 1.00 95.81 213 SER A C 1
ATOM 1711 O O . SER A 1 213 ? 3.436 -10.235 -14.884 1.00 95.81 213 SER A O 1
ATOM 1713 N N . THR A 1 214 ? 2.825 -8.147 -14.293 1.00 96.69 214 THR A N 1
ATOM 1714 C CA . THR A 1 214 ? 2.023 -7.867 -15.494 1.00 96.69 214 THR A CA 1
ATOM 1715 C C . THR A 1 214 ? 2.336 -6.479 -16.047 1.00 96.69 214 THR A C 1
ATOM 1717 O O . THR A 1 214 ? 3.144 -5.747 -15.469 1.00 96.69 214 THR A O 1
ATOM 1720 N N . ASN A 1 215 ? 1.786 -6.148 -17.214 1.00 97.69 215 ASN A N 1
ATOM 1721 C CA . ASN A 1 215 ? 2.075 -4.893 -17.895 1.00 97.69 215 ASN A CA 1
ATOM 1722 C C . ASN A 1 215 ? 1.515 -3.707 -17.094 1.00 97.69 215 ASN A C 1
ATOM 1724 O O . ASN A 1 215 ? 0.390 -3.759 -16.607 1.00 97.69 215 ASN A O 1
ATOM 1728 N N . SER A 1 216 ? 2.274 -2.619 -16.987 1.00 98.06 216 SER A N 1
ATOM 1729 C CA . SER A 1 216 ? 1.874 -1.416 -16.260 1.00 98.06 216 SER A CA 1
ATOM 1730 C C . SER A 1 216 ? 0.632 -0.742 -16.835 1.00 98.06 216 SER A C 1
ATOM 1732 O O . SER A 1 216 ? -0.040 -0.024 -16.095 1.00 98.06 216 SER A O 1
ATOM 1734 N N . PHE A 1 217 ? 0.303 -1.016 -18.103 1.00 98.06 217 PHE A N 1
ATOM 1735 C CA . PHE A 1 217 ? -0.918 -0.562 -18.764 1.00 98.06 217 PHE A CA 1
ATOM 1736 C C . PHE A 1 217 ? -2.173 -1.345 -18.343 1.00 98.06 217 PHE A C 1
ATOM 1738 O O . PHE A 1 217 ? -3.284 -0.836 -18.506 1.00 98.06 217 PHE A O 1
ATOM 1745 N N . ASP A 1 218 ? -2.020 -2.568 -17.823 1.00 97.81 218 ASP A N 1
ATOM 1746 C CA . ASP A 1 218 ? -3.152 -3.389 -17.392 1.00 97.81 218 ASP A CA 1
ATOM 1747 C C . ASP A 1 218 ? -3.856 -2.753 -16.191 1.00 97.81 218 ASP A C 1
ATOM 1749 O O . ASP A 1 218 ? -3.254 -2.020 -15.414 1.00 97.81 218 ASP A O 1
ATOM 1753 N N . PHE A 1 219 ? -5.139 -3.050 -16.003 1.00 97.12 219 PHE A N 1
ATOM 1754 C CA . PHE A 1 219 ? -5.892 -2.596 -14.835 1.00 97.12 219 PHE A CA 1
ATOM 1755 C C . PHE A 1 219 ? -5.864 -3.661 -13.742 1.00 97.12 219 PHE A C 1
ATOM 1757 O O . PHE A 1 219 ? -6.183 -4.823 -13.996 1.00 97.12 219 PHE A O 1
ATOM 1764 N N . ASN A 1 220 ? -5.561 -3.257 -12.511 1.00 97.31 220 ASN A N 1
ATOM 1765 C CA . ASN A 1 220 ? -5.533 -4.151 -11.358 1.00 97.31 220 ASN A CA 1
ATOM 1766 C C . ASN A 1 220 ? -6.117 -3.471 -10.111 1.00 97.31 220 ASN A C 1
ATOM 1768 O O . ASN A 1 220 ? -6.411 -2.273 -10.123 1.00 97.31 220 ASN A O 1
ATOM 1772 N N . GLY A 1 221 ? -6.310 -4.246 -9.043 1.00 97.38 221 GLY A N 1
ATOM 1773 C CA . GLY A 1 221 ? -6.747 -3.724 -7.753 1.00 97.38 221 GLY A CA 1
ATOM 1774 C C . GLY A 1 221 ? -5.720 -2.787 -7.117 1.00 97.38 221 GLY A C 1
ATOM 1775 O O . GLY A 1 221 ? -4.509 -2.979 -7.251 1.00 97.38 221 GLY A O 1
ATOM 1776 N N . VAL A 1 222 ? -6.217 -1.786 -6.394 1.00 98.19 222 VAL A N 1
ATOM 1777 C CA . VAL A 1 222 ? -5.402 -0.820 -5.652 1.00 98.19 222 VAL A CA 1
ATOM 1778 C C . VAL A 1 222 ? -5.616 -1.025 -4.159 1.00 98.19 222 VAL A C 1
ATOM 1780 O O . VAL A 1 222 ? -6.755 -1.092 -3.695 1.00 98.19 222 VAL A O 1
ATOM 1783 N N . ARG A 1 223 ? -4.517 -1.134 -3.408 1.00 97.50 223 ARG A N 1
ATOM 1784 C CA . ARG A 1 223 ? -4.535 -1.341 -1.957 1.00 97.50 223 ARG A CA 1
ATOM 1785 C C . ARG A 1 223 ? -3.630 -0.306 -1.273 1.00 97.50 223 ARG A C 1
ATOM 1787 O O . ARG A 1 223 ? -2.436 -0.565 -1.121 1.00 97.50 223 ARG A O 1
ATOM 1794 N N . PRO A 1 224 ? -4.173 0.877 -0.931 1.00 98.56 224 PRO A N 1
ATOM 1795 C CA . PRO A 1 224 ? -3.403 1.965 -0.339 1.00 98.56 224 PRO A CA 1
ATOM 1796 C C . PRO A 1 224 ? -2.799 1.594 1.017 1.00 98.56 224 PRO A C 1
ATOM 1798 O O . PRO A 1 224 ? -3.441 0.935 1.839 1.00 98.56 224 PRO A O 1
ATOM 1801 N N . ALA A 1 225 ? -1.584 2.072 1.258 1.00 98.88 225 ALA A N 1
ATOM 1802 C CA . ALA A 1 225 ? -0.909 2.044 2.543 1.00 98.88 225 ALA A CA 1
ATOM 1803 C C . ALA A 1 225 ? -0.393 3.444 2.893 1.00 98.88 225 ALA A C 1
ATOM 1805 O O . ALA A 1 225 ? -0.063 4.234 2.006 1.00 98.88 225 ALA A O 1
ATOM 1806 N N . PHE A 1 226 ? -0.331 3.751 4.183 1.00 98.88 226 PHE A N 1
ATOM 1807 C CA . PHE A 1 226 ? 0.214 5.005 4.696 1.00 98.88 226 PHE A CA 1
ATOM 1808 C C . PHE A 1 226 ? 0.629 4.853 6.157 1.00 98.88 226 PHE A C 1
ATOM 1810 O O . PHE A 1 226 ? 0.195 3.921 6.838 1.00 98.88 226 PHE A O 1
ATOM 1817 N N . CYS A 1 227 ? 1.450 5.779 6.651 1.00 98.81 227 CYS A N 1
ATOM 1818 C CA . CYS A 1 227 ? 1.848 5.784 8.053 1.00 98.81 227 CYS A CA 1
ATOM 1819 C C . CYS A 1 227 ? 1.142 6.869 8.859 1.00 98.81 227 CYS A C 1
ATOM 1821 O O . CYS A 1 227 ? 0.844 7.957 8.361 1.00 98.81 227 CYS A O 1
ATOM 1823 N N . VAL A 1 228 ? 0.963 6.584 10.143 1.00 98.38 228 VAL A N 1
ATOM 1824 C CA . VAL A 1 228 ? 0.470 7.516 11.159 1.00 98.38 228 VAL A CA 1
ATOM 1825 C C . VAL A 1 228 ? 1.423 7.563 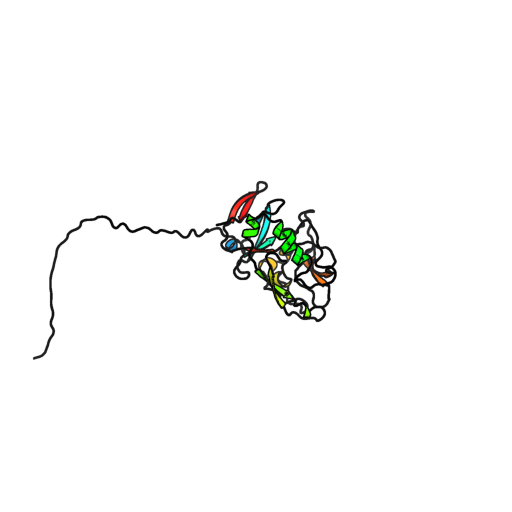12.355 1.00 98.38 228 VAL A C 1
ATOM 1827 O O . VAL A 1 228 ? 2.351 6.756 12.457 1.00 98.38 228 VAL A O 1
ATOM 1830 N N . ASP A 1 229 ? 1.219 8.518 13.263 1.00 96.94 229 ASP A N 1
ATOM 1831 C CA . ASP A 1 229 ? 1.963 8.544 14.527 1.00 96.94 229 ASP A CA 1
ATOM 1832 C C . ASP A 1 229 ? 1.578 7.327 15.387 1.00 96.94 229 ASP A C 1
ATOM 1834 O O . ASP A 1 229 ? 0.394 7.051 15.584 1.00 96.94 229 ASP A O 1
ATOM 1838 N N . SER A 1 230 ? 2.569 6.587 15.889 1.00 96.50 230 SER A N 1
ATOM 1839 C CA . SER A 1 230 ? 2.337 5.379 16.691 1.00 96.50 230 SER A CA 1
ATOM 1840 C C . SER A 1 230 ? 1.620 5.658 18.013 1.00 96.50 230 SER A C 1
ATOM 1842 O O . SER A 1 230 ? 1.013 4.748 18.578 1.00 96.50 230 SER A O 1
ATOM 1844 N N . MET A 1 231 ? 1.660 6.908 18.484 1.00 95.00 231 MET A N 1
ATOM 1845 C CA . MET A 1 231 ? 0.982 7.374 19.689 1.00 95.00 231 MET A CA 1
ATOM 1846 C C . MET A 1 231 ? -0.431 7.904 19.422 1.00 95.00 231 MET A C 1
ATOM 1848 O O . MET A 1 231 ? -1.060 8.388 20.362 1.00 95.00 231 MET A O 1
ATOM 1852 N N . LEU A 1 232 ? -0.953 7.820 18.188 1.00 95.25 232 LEU A N 1
ATOM 1853 C CA . LEU A 1 232 ? -2.345 8.191 17.931 1.00 95.25 232 LEU A CA 1
ATOM 1854 C C . LEU A 1 232 ? -3.290 7.330 18.778 1.00 95.25 232 LEU A C 1
ATOM 1856 O O . LEU A 1 232 ? -3.233 6.097 18.671 1.00 95.25 232 LEU A O 1
ATOM 1860 N N . PRO A 1 233 ? -4.170 7.952 19.582 1.00 94.38 233 PRO A N 1
ATOM 1861 C CA . PRO A 1 233 ? -5.175 7.233 20.341 1.00 94.38 233 PRO A CA 1
ATOM 1862 C C . PRO A 1 233 ? -6.119 6.447 19.432 1.00 94.38 233 PRO A C 1
ATOM 1864 O O . PRO A 1 233 ? -6.533 6.919 18.366 1.00 94.38 233 PRO A O 1
ATOM 1867 N N . ILE A 1 234 ? -6.511 5.267 19.899 1.00 94.75 234 ILE A N 1
ATOM 1868 C CA . ILE A 1 234 ? -7.643 4.526 19.350 1.00 94.75 234 ILE A CA 1
ATOM 1869 C C . ILE A 1 234 ? -8.839 4.657 20.287 1.00 94.75 234 ILE A C 1
ATOM 1871 O O . ILE A 1 234 ? -8.709 4.731 21.508 1.00 94.75 234 ILE A O 1
ATOM 1875 N N . LYS A 1 235 ? -10.031 4.695 19.701 1.00 92.56 235 LYS A N 1
ATOM 1876 C CA . LYS A 1 235 ? -11.287 4.769 20.441 1.00 92.56 235 LYS A CA 1
ATOM 1877 C C . LYS A 1 235 ? -12.268 3.740 19.906 1.00 92.56 235 LYS A C 1
ATOM 1879 O O . LYS A 1 235 ? -12.431 3.605 18.695 1.00 92.56 235 LYS A O 1
ATOM 1884 N N . GLU A 1 236 ? -12.988 3.083 20.807 1.00 92.94 236 GLU A N 1
ATOM 1885 C CA . GLU A 1 236 ? -14.107 2.228 20.421 1.00 92.94 236 GLU A CA 1
ATOM 1886 C C . GLU A 1 236 ? -15.277 3.052 19.854 1.00 92.94 236 GLU A C 1
ATOM 1888 O O . GLU A 1 236 ? -15.729 4.047 20.434 1.00 92.94 236 GLU A O 1
ATOM 1893 N N . SER A 1 237 ? -15.815 2.589 18.732 1.00 93.62 237 SER A N 1
ATOM 1894 C CA . SER A 1 237 ? -17.010 3.115 18.079 1.00 93.62 237 SER A CA 1
ATOM 1895 C C . SER A 1 237 ? -17.927 1.972 17.635 1.00 93.62 237 SER A C 1
ATOM 1897 O O . SER A 1 237 ? -17.564 0.795 17.701 1.00 93.62 237 SER A O 1
ATOM 1899 N N . ILE A 1 238 ? -19.143 2.310 17.206 1.00 94.50 238 ILE A N 1
ATOM 1900 C CA . ILE A 1 238 ? -20.099 1.356 16.638 1.00 94.50 238 ILE A CA 1
ATOM 1901 C C . ILE A 1 238 ? -20.317 1.708 15.170 1.00 94.50 238 ILE A C 1
ATOM 1903 O O . ILE A 1 238 ? -20.901 2.745 14.866 1.00 94.50 238 ILE A O 1
ATOM 1907 N N . ILE A 1 239 ? -19.891 0.816 14.277 1.00 91.00 239 ILE A N 1
ATOM 1908 C CA . ILE A 1 239 ? -20.037 0.948 12.822 1.00 91.00 239 ILE A CA 1
ATOM 1909 C C . ILE A 1 239 ? -20.797 -0.282 12.329 1.00 91.00 239 ILE A C 1
ATOM 1911 O O . ILE A 1 239 ? -20.433 -1.412 12.656 1.00 91.00 239 ILE A O 1
ATOM 1915 N N . ASP A 1 240 ? -21.919 -0.070 11.639 1.00 89.50 240 ASP A N 1
ATOM 1916 C CA . ASP A 1 240 ? -22.826 -1.131 11.166 1.00 89.50 240 ASP A CA 1
ATOM 1917 C C . ASP A 1 240 ? -23.203 -2.168 12.243 1.00 89.50 240 ASP A C 1
ATOM 1919 O O . ASP A 1 240 ? -23.297 -3.374 12.001 1.00 89.50 240 ASP A O 1
ATOM 1923 N N . GLY A 1 241 ? -23.399 -1.697 13.480 1.00 91.12 241 GLY A N 1
ATOM 1924 C CA . GLY A 1 241 ? -23.757 -2.536 14.627 1.00 91.12 241 GLY A CA 1
ATOM 1925 C C . GLY A 1 241 ? -22.609 -3.374 15.204 1.00 91.12 241 GLY A C 1
ATOM 1926 O O . GLY A 1 241 ? -22.847 -4.177 16.108 1.00 91.12 241 GLY A O 1
ATOM 1927 N N . LYS A 1 242 ? -21.372 -3.193 14.725 1.00 91.69 242 LYS A N 1
ATOM 1928 C CA . LYS A 1 242 ? -20.162 -3.839 15.249 1.00 91.69 242 LYS A CA 1
ATOM 1929 C C . LYS A 1 242 ? -19.336 -2.845 16.058 1.00 91.69 242 LYS A C 1
ATOM 1931 O O . LYS A 1 242 ? -19.197 -1.692 15.666 1.00 91.69 242 LYS A O 1
ATOM 1936 N N . ARG A 1 243 ? -18.782 -3.309 17.180 1.00 93.44 243 ARG A N 1
ATOM 1937 C CA . ARG A 1 243 ? -17.777 -2.557 17.941 1.00 93.44 243 ARG A CA 1
ATOM 1938 C C . ARG A 1 243 ? -16.442 -2.628 17.213 1.00 93.44 243 ARG A C 1
ATOM 1940 O O . ARG A 1 243 ? -16.028 -3.726 16.850 1.00 93.44 243 ARG A O 1
ATOM 1947 N N . VAL A 1 244 ? -15.826 -1.475 16.978 1.00 94.06 244 VAL A N 1
ATOM 1948 C CA . VAL A 1 244 ? -14.580 -1.340 16.215 1.00 94.06 244 VAL A CA 1
ATOM 1949 C C . VAL A 1 244 ? -13.711 -0.222 16.783 1.00 94.06 244 VAL A C 1
ATOM 1951 O O . VAL A 1 244 ? -14.237 0.711 17.387 1.00 94.06 244 VAL A O 1
ATOM 1954 N N . ASN A 1 245 ? -12.403 -0.284 16.544 1.00 94.56 245 ASN A N 1
ATOM 1955 C CA . ASN A 1 245 ? -11.471 0.791 16.881 1.00 94.56 245 ASN A CA 1
ATOM 1956 C C . ASN A 1 245 ? -11.378 1.800 15.732 1.00 94.56 245 ASN A C 1
ATOM 1958 O O . ASN A 1 245 ? -11.209 1.397 14.584 1.00 94.56 245 ASN A O 1
ATOM 1962 N N . ILE A 1 246 ? -11.452 3.096 16.034 1.00 95.38 246 ILE A N 1
ATOM 1963 C CA . ILE A 1 246 ? -11.179 4.199 15.098 1.00 95.38 246 ILE A CA 1
ATOM 1964 C C . ILE A 1 246 ? -9.986 5.021 15.591 1.00 95.38 246 ILE A C 1
ATOM 1966 O O . ILE A 1 246 ? -9.736 5.071 16.798 1.00 95.38 246 ILE A O 1
ATOM 1970 N N . LEU A 1 247 ? -9.268 5.674 14.674 1.00 92.69 247 LEU A N 1
ATOM 1971 C CA . LEU A 1 247 ? -8.265 6.674 15.050 1.00 92.69 247 LEU A CA 1
ATOM 1972 C C . LEU A 1 247 ? -8.950 7.967 15.499 1.00 92.69 247 LEU A C 1
ATOM 1974 O O . LEU A 1 247 ? -9.988 8.347 14.959 1.00 92.69 247 LEU A O 1
ATOM 1978 N N . THR A 1 248 ? -8.354 8.658 16.465 1.00 80.81 248 THR A N 1
ATOM 1979 C CA . THR A 1 248 ? -8.774 10.003 16.875 1.00 80.81 248 THR A CA 1
ATOM 1980 C C . THR A 1 248 ? -7.553 10.889 17.086 1.00 80.81 248 THR A C 1
ATOM 1982 O O . THR A 1 248 ? -6.461 10.402 17.383 1.00 80.81 248 THR A O 1
ATOM 1985 N N . GLU A 1 249 ? -7.738 12.198 16.937 1.00 75.25 249 GLU A N 1
ATOM 1986 C CA . GLU A 1 249 ? -6.739 13.178 17.361 1.00 75.25 249 GLU A CA 1
ATOM 1987 C C . GLU A 1 249 ? -6.554 13.136 18.892 1.00 75.25 249 GLU A C 1
ATOM 1989 O O . GLU A 1 249 ? -7.447 12.679 19.619 1.00 75.25 249 GLU A O 1
ATOM 1994 N N . MET A 1 250 ? -5.374 13.570 19.357 1.00 60.69 250 MET A N 1
ATOM 1995 C CA . MET A 1 250 ? -5.021 13.689 20.782 1.00 60.69 250 MET A CA 1
ATOM 1996 C C . MET A 1 250 ? -5.709 14.869 21.466 1.00 60.69 250 MET A C 1
ATOM 1998 O O . MET A 1 250 ? -5.803 15.945 20.835 1.00 60.69 250 MET A O 1
#

pLDDT: mean 87.99, std 19.69, range [32.66, 98.94]

Mean predicted aligned error: 8.87 Å

Radius of gyration: 27.81 Å; Cα contacts (8 Å, |Δi|>4): 557; chains: 1; bounding box: 77×41×96 Å

Secondary structure (DSSP, 8-state):
----------------------------------S-BGGGGTTSTT-EEEEEETTEEEEEEEEEEEETTEEEEEESSBPSS-B-S-SS----TTSHHHHHIIIIIHHTS-HHHHHHEEPEEEEEE-GGGTTT----EEEEEESEEPPPTTTTTPPP-SSB---S---GGGGSGGGG--BBTTT-SB--EEEEEEBTTSSSEEEEE-TTS-EEEEETTS-BB---EEEE-TTPBEEEEEETTEEEEEE---

Solvent-accessible surface area (backbone atoms only — not comparable to full-atom values): 13733 Å² total; per-residue (Å²): 134,88,74,89,75,89,78,90,78,90,83,84,90,80,92,81,90,78,89,84,79,84,81,68,80,80,79,73,75,70,76,79,72,65,88,50,22,53,27,74,37,20,84,46,96,77,21,55,36,36,46,64,41,80,90,45,72,42,55,24,36,32,55,33,38,70,57,91,75,16,1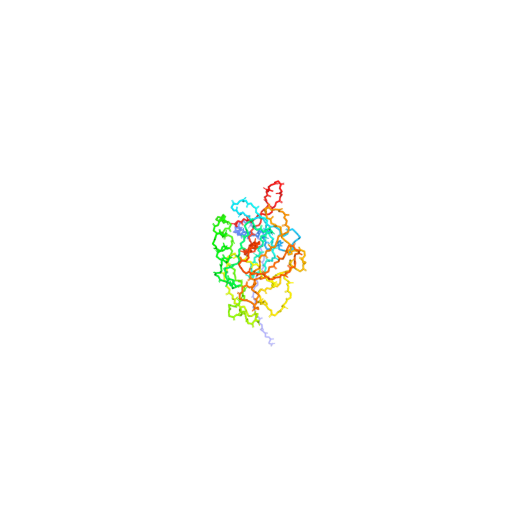7,32,34,33,42,51,46,23,47,75,62,63,46,38,48,21,85,81,32,22,56,45,86,85,21,56,42,46,46,36,36,62,34,65,55,46,72,50,32,43,70,76,53,50,71,51,51,32,76,37,81,44,51,39,46,34,69,87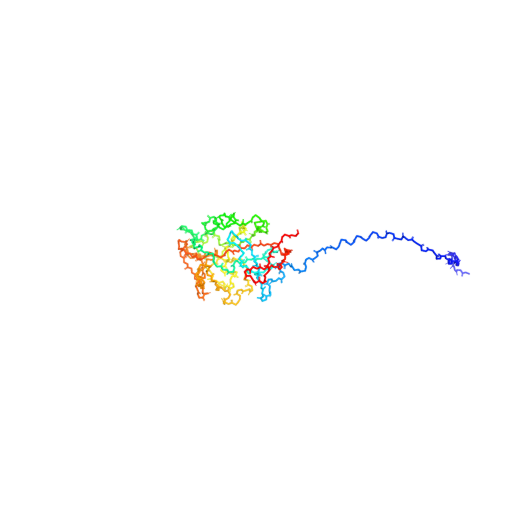,25,50,56,59,55,36,35,60,57,43,78,48,77,39,49,36,46,48,56,33,58,26,30,50,47,48,78,91,76,65,30,44,28,72,20,69,61,62,34,74,65,27,70,45,59,75,62,60,48,31,35,26,70,77,77,72,38,63,40,35,30,52,34,48,29,27,34,10,71,34,58,26,25,23,29,29,34,39,52,85,35,48,78,51,67,45,57,14,59,48,72,34,26,40,44,56,26,37,32,30,63,31,76,36,32,47,41,83,44,77,56,98,90,38,83,42,38,28,74,47,85,131